Protein AF-K2CZ35-F1 (afdb_monomer_lite)

pLDDT: mean 93.59, std 4.69, range [77.12, 98.5]

Radius of gyration: 28.1 Å; chains: 1; bounding box: 74×36×74 Å

Structure (mmCIF, N/CA/C/O backbone):
data_AF-K2CZ35-F1
#
_entry.id   AF-K2CZ35-F1
#
loop_
_atom_site.group_PDB
_atom_site.id
_atom_site.type_symbol
_atom_site.label_atom_id
_atom_site.label_alt_id
_atom_site.label_comp_id
_atom_site.label_asym_id
_atom_site.label_entity_id
_atom_site.label_seq_id
_atom_site.pdbx_PDB_ins_code
_atom_site.Cartn_x
_atom_site.Cartn_y
_atom_site.Cartn_z
_atom_site.occupancy
_atom_site.B_iso_or_equiv
_atom_site.auth_seq_id
_atom_site.auth_comp_id
_atom_site.auth_asym_id
_atom_site.auth_atom_id
_atom_site.pdbx_PDB_model_num
ATOM 1 N N . MET A 1 1 ? -23.520 4.109 17.448 1.00 83.31 1 MET A N 1
ATOM 2 C CA . MET A 1 1 ? -23.542 3.377 16.165 1.00 83.31 1 MET A CA 1
ATOM 3 C C . MET A 1 1 ? -24.502 2.203 16.308 1.00 83.31 1 MET A C 1
ATOM 5 O O . MET A 1 1 ? -24.476 1.567 17.354 1.00 83.31 1 MET A O 1
ATOM 9 N N . ASP A 1 2 ? -25.359 1.949 15.319 1.00 91.81 2 ASP A N 1
ATOM 10 C CA . ASP A 1 2 ? -26.212 0.753 15.259 1.00 91.81 2 ASP A CA 1
ATOM 11 C C . ASP A 1 2 ? -25.531 -0.307 14.367 1.00 91.81 2 ASP A C 1
ATOM 13 O O . ASP A 1 2 ? -25.421 -0.086 13.158 1.00 91.81 2 ASP A O 1
ATOM 17 N N . PRO A 1 3 ? -25.048 -1.437 14.924 1.00 93.31 3 PRO A N 1
ATOM 18 C CA . PRO A 1 3 ? -24.342 -2.453 14.143 1.00 93.31 3 PRO A CA 1
ATOM 19 C C . PRO A 1 3 ? -25.181 -3.104 13.037 1.00 93.31 3 PRO A C 1
ATOM 21 O O . PRO A 1 3 ? -24.625 -3.497 12.012 1.00 93.31 3 PRO A O 1
ATOM 24 N N . LEU A 1 4 ? -26.503 -3.217 13.218 1.00 93.25 4 LEU A N 1
ATOM 25 C CA . LEU A 1 4 ? -27.379 -3.806 12.205 1.00 93.25 4 LEU A CA 1
ATOM 26 C C . LEU A 1 4 ? -27.535 -2.855 11.019 1.00 93.25 4 LEU A C 1
ATOM 28 O O . LEU A 1 4 ? -27.426 -3.289 9.875 1.00 93.25 4 LEU A O 1
ATOM 32 N N . ALA A 1 5 ? -27.723 -1.560 11.284 1.00 94.75 5 ALA A N 1
ATOM 33 C CA . ALA A 1 5 ? -27.783 -0.553 10.227 1.00 94.75 5 ALA A CA 1
ATOM 34 C C . ALA A 1 5 ? -26.480 -0.517 9.410 1.00 94.75 5 ALA A C 1
ATOM 36 O O . ALA A 1 5 ? -26.528 -0.503 8.182 1.00 94.75 5 ALA A O 1
ATOM 37 N N . VAL A 1 6 ? -25.320 -0.587 10.078 1.00 95.56 6 VAL A N 1
ATOM 38 C CA . VAL A 1 6 ? -24.014 -0.667 9.397 1.00 95.56 6 VAL A CA 1
ATOM 39 C C . VAL A 1 6 ? -23.908 -1.939 8.555 1.00 95.56 6 VAL A C 1
ATOM 41 O O . VAL A 1 6 ? -23.470 -1.870 7.410 1.00 95.56 6 VAL A O 1
ATOM 44 N N . HIS A 1 7 ? -24.331 -3.094 9.076 1.00 96.12 7 HIS A N 1
ATOM 45 C CA . HIS A 1 7 ? -24.322 -4.343 8.313 1.00 96.12 7 HIS A CA 1
ATOM 46 C C . HIS A 1 7 ? -25.152 -4.244 7.024 1.00 96.12 7 HIS A C 1
ATOM 48 O O . HIS A 1 7 ? -24.668 -4.624 5.958 1.00 96.12 7 HIS A O 1
ATOM 54 N N . LEU A 1 8 ? -26.367 -3.698 7.112 1.00 97.62 8 LEU A N 1
ATOM 55 C CA . LEU A 1 8 ? -27.255 -3.519 5.961 1.00 97.62 8 LEU A CA 1
ATOM 56 C C . LEU A 1 8 ? -26.672 -2.525 4.946 1.00 97.62 8 LEU A C 1
ATOM 58 O O . LEU A 1 8 ? -26.579 -2.852 3.765 1.00 97.62 8 LEU A O 1
ATOM 62 N N . ALA A 1 9 ? -26.173 -1.371 5.404 1.00 97.69 9 ALA A N 1
ATOM 63 C CA . ALA A 1 9 ? -25.523 -0.385 4.536 1.00 97.69 9 ALA A CA 1
ATOM 64 C C . ALA A 1 9 ? -24.305 -0.975 3.802 1.00 97.69 9 ALA A C 1
ATOM 66 O O . ALA A 1 9 ? -24.107 -0.734 2.612 1.00 97.69 9 ALA A O 1
ATOM 67 N N . MET A 1 10 ? -23.512 -1.810 4.482 1.00 97.81 10 MET A N 1
ATOM 68 C CA . MET A 1 10 ? -22.391 -2.520 3.862 1.00 97.81 10 MET A CA 1
ATOM 69 C C . MET A 1 10 ? -22.852 -3.539 2.812 1.00 97.81 10 MET A C 1
ATOM 71 O O . MET A 1 10 ? -22.207 -3.669 1.772 1.00 97.81 10 MET A O 1
ATOM 75 N N . GLN A 1 11 ? -23.961 -4.253 3.041 1.00 98.44 11 GLN A N 1
ATOM 76 C CA . GLN A 1 11 ? -24.531 -5.161 2.038 1.00 98.44 11 GLN A CA 1
ATOM 77 C C . GLN A 1 11 ? -25.006 -4.408 0.791 1.00 98.44 11 GLN A C 1
ATOM 79 O O . GLN A 1 11 ? -24.727 -4.845 -0.328 1.00 98.44 11 GLN A O 1
ATOM 84 N N . GLU A 1 12 ? -25.663 -3.262 0.968 1.00 98.12 12 GLU A N 1
ATOM 85 C CA . GLU A 1 12 ? -26.096 -2.400 -0.135 1.00 98.12 12 GLU A CA 1
ATOM 86 C C . GLU A 1 12 ? -24.905 -1.842 -0.923 1.00 98.12 12 GLU A C 1
ATOM 88 O O . GLU A 1 12 ? -24.884 -1.933 -2.153 1.00 98.12 12 GLU A O 1
ATOM 93 N N . ALA A 1 13 ? -23.874 -1.345 -0.230 1.00 98.25 13 ALA A N 1
ATOM 94 C CA . ALA A 1 13 ? -22.641 -0.866 -0.851 1.00 98.25 13 ALA A CA 1
ATOM 95 C C . ALA A 1 13 ? -21.944 -1.973 -1.661 1.00 98.25 13 ALA A C 1
ATOM 97 O O . ALA A 1 13 ? -21.522 -1.752 -2.798 1.00 98.25 13 ALA A O 1
ATOM 98 N N . LEU A 1 14 ? -21.873 -3.195 -1.120 1.00 98.25 14 LEU A N 1
ATOM 99 C CA . LEU A 1 14 ? -21.321 -4.350 -1.831 1.00 98.25 14 LEU A CA 1
ATOM 100 C C . LEU A 1 14 ? -22.144 -4.711 -3.069 1.00 98.25 14 LEU A C 1
ATOM 102 O O . LEU A 1 14 ? -21.565 -4.976 -4.124 1.00 98.25 14 LEU A O 1
ATOM 106 N N . ALA A 1 15 ? -23.474 -4.724 -2.961 1.00 98.38 15 ALA A N 1
ATOM 107 C CA . ALA A 1 15 ? -24.354 -4.990 -4.093 1.00 98.38 15 ALA A CA 1
ATOM 108 C C . ALA A 1 15 ? -24.198 -3.920 -5.187 1.00 98.38 15 ALA A C 1
ATOM 110 O O . ALA A 1 15 ? -24.116 -4.257 -6.367 1.00 98.38 15 ALA A O 1
ATOM 111 N N . HIS A 1 16 ? -24.087 -2.646 -4.799 1.00 98.19 16 HIS A N 1
ATOM 112 C CA . HIS A 1 16 ? -23.832 -1.526 -5.702 1.00 98.19 16 HIS A CA 1
ATOM 113 C C . HIS A 1 16 ? -22.516 -1.703 -6.476 1.00 98.19 16 HIS A C 1
ATOM 115 O O . HIS A 1 16 ? -22.523 -1.692 -7.710 1.00 98.19 16 HIS A O 1
ATOM 121 N N . MET A 1 17 ? -21.407 -1.937 -5.762 1.00 98.12 17 MET A N 1
ATOM 122 C CA . MET A 1 17 ? -20.085 -2.113 -6.372 1.00 98.12 17 MET A CA 1
ATOM 123 C C . MET A 1 17 ? -20.032 -3.354 -7.276 1.00 98.12 17 MET A C 1
ATOM 125 O O . MET A 1 17 ? -19.540 -3.280 -8.400 1.00 98.12 17 MET A O 1
ATOM 129 N N . ARG A 1 18 ? -20.596 -4.490 -6.835 1.00 98.00 18 ARG A N 1
ATOM 130 C CA . ARG A 1 18 ? -20.638 -5.736 -7.627 1.00 98.00 18 ARG A CA 1
ATOM 131 C C . ARG A 1 18 ? -21.517 -5.637 -8.870 1.00 98.00 18 ARG A C 1
ATOM 133 O O . ARG A 1 18 ? -21.254 -6.332 -9.843 1.00 98.00 18 ARG A O 1
ATOM 140 N N . ALA A 1 19 ? -22.528 -4.771 -8.855 1.00 98.25 19 ALA A N 1
ATOM 141 C CA . ALA A 1 19 ? -23.345 -4.470 -10.027 1.00 98.25 19 ALA A CA 1
ATOM 142 C C . ALA A 1 19 ? -22.646 -3.527 -11.029 1.00 98.25 19 ALA A C 1
ATOM 144 O O . ALA A 1 19 ? -23.276 -3.105 -11.996 1.00 98.25 19 ALA A O 1
ATOM 145 N N . GLY A 1 20 ? -21.378 -3.161 -10.797 1.00 97.75 20 GLY A N 1
ATOM 146 C CA . GLY A 1 20 ? -20.609 -2.292 -11.688 1.00 97.75 20 GLY A CA 1
ATOM 147 C C . GLY A 1 20 ? -21.037 -0.824 -11.645 1.00 97.75 20 GLY A C 1
ATOM 148 O O . GLY A 1 20 ? -20.712 -0.072 -12.557 1.00 97.75 20 GLY A O 1
ATOM 149 N N . LYS A 1 21 ? -21.762 -0.397 -10.601 1.00 97.94 21 LYS A N 1
ATOM 150 C CA . LYS A 1 21 ? -22.272 0.981 -10.480 1.00 97.94 21 LYS A CA 1
ATOM 151 C C . LYS A 1 21 ? -21.227 1.990 -9.982 1.00 97.94 21 LYS A C 1
ATOM 153 O O . LYS A 1 21 ? -21.541 3.167 -9.849 1.00 97.94 21 LYS A O 1
ATOM 158 N N . GLY A 1 22 ? -19.991 1.540 -9.767 1.00 97.50 22 GLY A N 1
ATOM 159 C CA . GLY A 1 22 ? -18.885 2.357 -9.277 1.00 97.50 22 GLY A CA 1
ATOM 160 C C . GLY A 1 22 ? -18.629 2.187 -7.775 1.00 97.50 22 GLY A C 1
ATOM 161 O O . GLY A 1 22 ? -19.196 1.287 -7.149 1.00 97.50 22 GLY A O 1
ATOM 162 N N . PRO A 1 23 ? -17.719 2.996 -7.205 1.00 97.31 23 PRO A N 1
ATOM 163 C CA . PRO A 1 23 ? -17.374 2.944 -5.788 1.00 97.31 23 PRO A CA 1
ATOM 164 C C . PRO A 1 23 ? -18.511 3.477 -4.903 1.00 97.31 23 PRO A C 1
ATOM 166 O O . PRO A 1 23 ? -19.279 4.343 -5.314 1.00 97.31 23 PRO A O 1
ATOM 169 N N . ALA A 1 24 ? -18.573 2.999 -3.660 1.00 97.19 24 ALA A N 1
ATOM 170 C CA . ALA A 1 24 ? -19.509 3.472 -2.642 1.00 97.19 24 ALA A CA 1
ATOM 171 C C . ALA A 1 24 ? -18.753 4.008 -1.417 1.00 97.19 24 ALA A C 1
ATOM 173 O O . ALA A 1 24 ? -17.721 3.459 -1.031 1.00 97.19 24 ALA A O 1
ATOM 174 N N . ILE A 1 25 ? -19.289 5.058 -0.792 1.00 97.06 25 ILE A N 1
ATOM 175 C CA . ILE A 1 25 ? -18.780 5.620 0.466 1.00 97.06 25 ILE A CA 1
ATOM 176 C C . ILE A 1 25 ? -19.813 5.335 1.557 1.00 97.06 25 ILE A C 1
ATOM 178 O O . ILE A 1 25 ? -20.988 5.654 1.391 1.00 97.06 25 ILE A O 1
ATOM 182 N N . VAL A 1 26 ? -19.370 4.743 2.668 1.00 95.50 26 VAL A N 1
ATOM 183 C CA . VAL A 1 26 ? -20.188 4.544 3.872 1.00 95.50 26 VAL A CA 1
ATOM 184 C C . VAL A 1 26 ? -19.647 5.449 4.968 1.00 95.50 26 VAL A C 1
ATOM 186 O O . VAL A 1 26 ? -18.535 5.246 5.455 1.00 95.50 26 VAL A O 1
ATOM 189 N N . GLU A 1 27 ? -20.437 6.440 5.362 1.00 95.94 27 GLU A N 1
ATOM 190 C CA . GLU A 1 27 ? -20.134 7.288 6.511 1.00 95.94 27 GLU A CA 1
ATOM 191 C C . GLU A 1 27 ? -20.690 6.640 7.784 1.00 95.94 27 GLU A C 1
ATOM 193 O O . GLU A 1 27 ? -21.891 6.396 7.907 1.00 95.94 27 GLU A O 1
ATOM 198 N N . ALA A 1 28 ? -19.801 6.315 8.724 1.00 92.88 28 ALA A N 1
ATOM 199 C CA . ALA A 1 28 ? -20.162 5.685 9.987 1.00 92.88 28 ALA A CA 1
ATOM 200 C C . ALA A 1 28 ? -19.877 6.624 11.162 1.00 92.88 28 ALA A C 1
ATOM 202 O O . ALA A 1 28 ? -18.726 6.833 11.549 1.00 92.88 28 ALA A O 1
ATOM 203 N N . ASP A 1 29 ? -20.945 7.112 11.788 1.00 91.88 29 ASP A N 1
ATOM 204 C CA . ASP A 1 29 ? -20.860 7.948 12.981 1.00 91.88 29 ASP A CA 1
ATOM 205 C C . ASP A 1 29 ? -20.401 7.142 14.204 1.00 91.88 29 ASP A C 1
ATOM 207 O O . ASP A 1 29 ? -21.160 6.384 14.834 1.00 91.88 29 ASP A O 1
ATOM 211 N N . VAL A 1 30 ? -19.129 7.329 14.555 1.00 92.25 30 VAL A N 1
ATOM 212 C CA . VAL A 1 30 ? -18.453 6.640 15.657 1.00 92.25 30 VAL A CA 1
ATOM 213 C C . VAL A 1 30 ? -17.836 7.609 16.655 1.00 92.25 30 VAL A C 1
ATOM 215 O O . VAL A 1 30 ? -17.640 8.793 16.391 1.00 92.25 30 VAL A O 1
ATOM 218 N N . TYR A 1 31 ? -17.497 7.078 17.830 1.00 92.44 31 TYR A N 1
ATOM 219 C CA . TYR A 1 31 ? -16.902 7.858 18.901 1.00 92.44 31 TYR A CA 1
ATO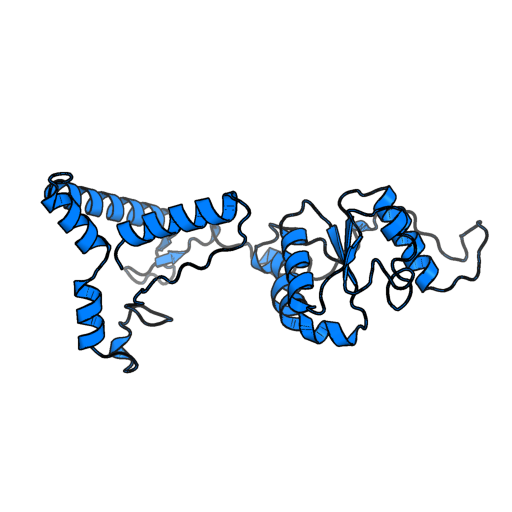M 220 C C . TYR A 1 31 ? -15.579 7.271 19.375 1.00 92.44 31 TYR A C 1
ATOM 222 O O . TYR A 1 31 ? -15.513 6.130 19.829 1.00 92.44 31 TYR A O 1
ATOM 230 N N . ARG A 1 32 ? -14.522 8.085 19.338 1.00 92.00 32 ARG A N 1
ATOM 231 C CA . ARG A 1 32 ? -13.241 7.762 19.970 1.00 92.00 32 ARG A CA 1
ATOM 232 C C . ARG A 1 32 ? -13.292 8.140 21.454 1.00 92.00 32 ARG A C 1
ATOM 234 O O . ARG A 1 32 ? -13.119 9.304 21.802 1.00 92.00 32 ARG A O 1
ATOM 241 N N . TYR A 1 33 ? -13.553 7.163 22.324 1.00 90.69 33 TYR A N 1
ATOM 242 C CA . TYR A 1 33 ? -13.680 7.404 23.771 1.00 90.69 33 TYR A CA 1
ATOM 243 C C . TYR A 1 33 ? -12.377 7.880 24.421 1.00 90.69 33 TYR A C 1
ATOM 245 O O . TYR A 1 33 ? -12.406 8.686 25.349 1.00 90.69 33 TYR A O 1
ATOM 253 N N . PHE A 1 34 ? -11.239 7.404 23.924 1.00 92.38 34 PHE A N 1
ATOM 254 C CA . PHE A 1 34 ? -9.924 7.725 24.462 1.00 92.38 34 PHE A CA 1
ATOM 255 C C . PHE A 1 34 ? -9.187 8.755 23.604 1.00 92.38 34 PHE A C 1
ATOM 257 O O . PHE A 1 34 ? -9.549 9.044 22.458 1.00 92.38 34 PHE A O 1
ATOM 264 N N . HIS A 1 35 ? -8.151 9.344 24.188 1.00 92.69 35 HIS A N 1
ATOM 265 C CA . HIS A 1 35 ? -7.222 10.211 23.484 1.00 92.69 35 HIS A CA 1
ATOM 266 C C . HIS A 1 35 ? -6.594 9.499 22.280 1.00 92.69 35 HIS A C 1
ATOM 268 O O . HIS A 1 35 ? -6.536 8.273 22.239 1.00 92.69 35 HIS A O 1
ATOM 274 N N . GLN A 1 36 ? -6.107 10.271 21.300 1.00 90.56 36 GLN A N 1
ATOM 275 C CA . GLN A 1 36 ? -5.451 9.703 20.115 1.00 90.56 36 GLN A CA 1
ATOM 276 C C . GLN A 1 36 ? -4.300 8.767 20.494 1.00 90.56 36 GLN A C 1
ATOM 278 O O . GLN A 1 36 ? -4.143 7.717 19.887 1.00 90.56 36 GLN A O 1
ATOM 283 N N . ASN A 1 37 ? -3.575 9.129 21.555 1.00 88.88 37 ASN A N 1
ATOM 284 C CA . ASN A 1 37 ? -2.474 8.360 22.108 1.00 88.88 37 ASN A CA 1
ATOM 285 C C . ASN A 1 37 ? -2.702 8.204 23.613 1.00 88.88 37 ASN A C 1
ATOM 287 O O . ASN A 1 37 ? -2.535 9.169 24.364 1.00 88.88 37 ASN A O 1
ATOM 291 N N . GLY A 1 38 ? -3.091 7.009 24.047 1.00 89.00 38 GLY A N 1
ATOM 292 C CA . GLY A 1 38 ? -3.122 6.638 25.460 1.00 89.00 38 GLY A CA 1
ATOM 293 C C . GLY A 1 38 ? -4.506 6.301 26.025 1.00 89.00 38 GLY A C 1
ATOM 294 O O . GLY A 1 38 ? -5.518 6.392 25.335 1.00 89.00 38 GLY A O 1
ATOM 295 N N . PRO A 1 39 ? -4.548 5.888 27.303 1.00 92.31 39 PRO A N 1
ATOM 296 C CA . PRO A 1 39 ? -5.730 5.287 27.924 1.00 92.31 39 PRO A CA 1
ATOM 297 C C . PRO A 1 39 ? -6.691 6.309 28.544 1.00 92.31 39 PRO A C 1
ATOM 299 O O . PRO A 1 39 ? -7.723 5.934 29.096 1.00 92.31 39 PRO A O 1
ATOM 302 N N . PHE A 1 40 ? -6.346 7.595 28.521 1.00 93.31 40 PHE A N 1
ATOM 303 C CA . PHE A 1 40 ? -7.162 8.635 29.133 1.00 93.31 40 PHE A CA 1
ATOM 304 C C . PHE A 1 40 ? -8.331 9.017 28.221 1.00 93.31 40 PHE A C 1
ATOM 306 O O . PHE A 1 40 ? -8.155 9.076 27.000 1.00 93.31 40 PHE A O 1
ATOM 313 N N . PRO A 1 41 ? -9.525 9.281 28.780 1.00 92.31 41 PRO A N 1
ATOM 314 C CA . PRO A 1 41 ? -10.668 9.699 27.984 1.00 92.31 41 PRO A CA 1
ATOM 315 C C . PRO A 1 41 ? -10.392 11.039 27.298 1.00 92.31 41 PRO A C 1
ATOM 317 O O . PRO A 1 41 ? -9.675 11.884 27.837 1.00 92.31 41 PRO A O 1
ATOM 320 N N . GLY A 1 42 ? -10.989 11.263 26.124 1.00 88.44 42 GLY A N 1
ATOM 321 C CA . GLY A 1 42 ? -10.828 12.527 25.392 1.00 88.44 42 GLY A CA 1
ATOM 322 C C . GLY A 1 42 ? -11.247 13.750 26.216 1.00 88.44 42 GLY A C 1
ATOM 323 O O . GLY A 1 42 ? -10.606 14.797 26.140 1.00 88.44 42 GLY A O 1
ATOM 324 N N . SER A 1 43 ? -12.251 13.585 27.081 1.00 91.00 43 SER A N 1
ATOM 325 C CA . SER A 1 43 ? -12.736 14.625 27.992 1.00 91.00 43 SER A CA 1
ATOM 326 C C . SER A 1 43 ? -11.701 15.099 29.019 1.00 91.00 43 SER A C 1
ATOM 328 O O . SER A 1 43 ? -11.777 16.238 29.476 1.00 91.00 43 SER A O 1
ATOM 330 N N . ALA A 1 44 ? -10.686 14.287 29.340 1.00 92.50 44 ALA A N 1
ATOM 331 C CA . ALA A 1 44 ? -9.584 14.698 30.214 1.00 92.50 44 ALA A CA 1
ATOM 332 C C . ALA A 1 44 ? -8.673 15.768 29.580 1.00 92.50 44 ALA A C 1
ATOM 334 O O . ALA A 1 44 ? -7.951 16.455 30.296 1.00 92.50 44 ALA A O 1
ATOM 335 N N . PHE A 1 45 ? -8.721 15.926 28.254 1.00 90.56 45 PHE A N 1
ATOM 336 C CA . PHE A 1 45 ? -7.900 16.874 27.491 1.00 90.56 45 PHE A CA 1
ATOM 337 C C . PHE A 1 45 ? -8.689 18.108 27.024 1.00 90.56 45 PHE A C 1
ATOM 339 O O . PHE A 1 45 ? -8.158 18.932 26.287 1.00 90.56 45 PHE A O 1
ATOM 346 N N . GLY A 1 46 ? -9.964 18.231 27.405 1.00 88.81 46 GLY A N 1
ATOM 347 C CA . GLY A 1 46 ? -10.769 19.439 27.195 1.00 88.81 46 GLY A CA 1
ATOM 348 C C . GLY A 1 46 ? -11.351 19.654 25.792 1.00 88.81 46 GLY A C 1
ATOM 349 O O . GLY A 1 46 ? -12.249 20.475 25.653 1.00 88.81 46 GLY A O 1
ATOM 350 N N . TYR A 1 47 ? -10.932 18.908 24.762 1.00 89.50 47 TYR A N 1
ATOM 351 C CA . TYR A 1 47 ? -11.506 19.036 23.407 1.00 89.50 47 TYR A CA 1
ATOM 352 C C . TYR A 1 47 ? -12.839 18.288 23.217 1.00 89.50 47 TYR A C 1
ATOM 354 O O . TYR A 1 47 ? -13.412 18.314 22.131 1.00 89.50 47 TYR A O 1
ATOM 362 N N . ARG A 1 48 ? -13.326 17.599 24.258 1.00 91.44 48 ARG A N 1
ATOM 363 C CA . ARG A 1 48 ? -14.649 16.957 24.324 1.00 91.44 48 ARG A CA 1
ATOM 364 C C . ARG A 1 48 ? -15.238 17.164 25.707 1.00 91.44 48 ARG A C 1
ATOM 366 O O . ARG A 1 48 ? -14.499 17.150 26.693 1.00 91.44 48 ARG A O 1
ATOM 373 N N . SER A 1 49 ? -16.556 17.313 25.800 1.00 94.38 49 SER A N 1
ATOM 374 C CA . SER A 1 49 ? -17.204 17.429 27.107 1.00 94.38 49 SER A CA 1
ATOM 375 C C . SER A 1 49 ? -17.497 16.057 27.723 1.00 94.38 49 SER A C 1
ATOM 377 O O . SER A 1 49 ? -17.612 15.039 27.033 1.00 94.38 49 SER A O 1
ATOM 379 N N . LYS A 1 50 ? -17.639 16.020 29.052 1.00 94.50 50 LYS A N 1
ATOM 380 C CA . LYS A 1 50 ? -18.078 14.808 29.757 1.00 94.50 50 LYS A CA 1
ATOM 381 C C . LYS A 1 50 ? -19.518 14.443 29.396 1.00 94.50 50 LYS A C 1
ATOM 383 O O . LYS A 1 50 ? -19.823 13.255 29.311 1.00 94.50 50 LYS A O 1
ATOM 388 N N . GLU A 1 51 ? -20.391 15.428 29.160 1.00 95.56 51 GLU A N 1
ATOM 389 C CA . GLU A 1 51 ? -21.773 15.151 28.746 1.00 95.56 51 GLU A CA 1
ATOM 390 C C . GLU A 1 51 ? -21.820 14.501 27.361 1.00 95.56 51 GLU A C 1
ATOM 392 O O . GLU A 1 51 ? -22.575 13.554 27.148 1.00 95.56 51 GLU A O 1
ATOM 397 N N . GLU A 1 52 ? -21.011 14.992 26.420 1.00 94.38 52 GLU A N 1
ATOM 398 C CA . GLU A 1 52 ? -20.875 14.403 25.089 1.00 94.38 52 GLU A CA 1
ATOM 399 C C . GLU A 1 52 ? -20.432 12.939 25.190 1.00 94.38 52 GLU A C 1
ATOM 401 O O . GLU A 1 52 ? -21.100 12.055 24.652 1.00 94.38 52 GLU A O 1
ATOM 406 N N . GLU A 1 53 ? -19.365 12.661 25.944 1.00 93.12 53 GLU A N 1
ATOM 407 C CA . GLU A 1 53 ? -18.866 11.298 26.141 1.00 93.12 53 GLU A CA 1
ATOM 408 C C . GLU A 1 53 ? -19.949 10.371 26.717 1.00 93.12 53 GLU A C 1
ATOM 410 O O . GLU A 1 53 ? -20.153 9.261 26.220 1.00 93.12 53 GLU A O 1
ATOM 415 N N . GLN A 1 54 ? -20.683 10.829 27.735 1.00 93.25 54 GLN A N 1
ATOM 416 C CA . GLN A 1 54 ? -21.763 10.055 28.352 1.00 93.25 54 GLN A CA 1
ATOM 417 C C . GLN A 1 54 ? -22.903 9.763 27.369 1.00 93.25 54 GLN A C 1
ATOM 419 O O . GLN A 1 54 ? -23.363 8.621 27.303 1.00 93.25 54 GLN A O 1
ATOM 424 N N . LYS A 1 55 ? -23.315 10.747 26.554 1.00 94.00 55 LYS A N 1
ATOM 425 C CA . LYS A 1 55 ? -24.321 10.546 25.494 1.00 94.00 55 LYS A CA 1
ATOM 426 C C . LYS A 1 55 ? -23.889 9.457 24.510 1.00 94.00 55 LYS A C 1
ATOM 428 O O . LYS A 1 55 ? -24.710 8.633 24.107 1.00 94.00 55 LYS A O 1
ATOM 433 N N . TRP A 1 56 ? -22.606 9.412 24.153 1.00 94.06 56 TRP A N 1
ATOM 434 C CA . TRP A 1 56 ? -22.069 8.368 23.279 1.00 94.06 56 TRP A CA 1
ATOM 435 C C . TRP A 1 56 ? -21.927 7.012 23.968 1.00 94.06 56 TRP A C 1
ATOM 437 O O . TRP A 1 56 ? -22.169 5.990 23.330 1.00 94.06 56 TRP A O 1
ATOM 447 N N . ARG A 1 57 ? -21.578 6.962 25.258 1.00 92.25 57 ARG A N 1
ATOM 448 C CA . ARG A 1 57 ? -21.538 5.705 26.032 1.00 92.25 57 ARG A CA 1
ATOM 449 C C . ARG A 1 57 ? -22.921 5.085 26.211 1.00 92.25 57 ARG A C 1
ATOM 451 O O . ARG A 1 57 ? -23.048 3.867 26.145 1.00 92.25 57 ARG A O 1
ATOM 458 N N . ALA A 1 58 ? -23.960 5.904 26.367 1.00 91.69 58 ALA A N 1
ATOM 459 C CA . ALA A 1 58 ? -25.343 5.426 26.405 1.00 91.69 58 ALA A CA 1
ATOM 460 C C . ALA A 1 58 ? -25.774 4.745 25.088 1.00 91.69 58 ALA A C 1
ATOM 462 O O . ALA A 1 58 ? -26.708 3.950 25.076 1.00 91.69 58 ALA A O 1
ATOM 463 N N . ARG A 1 59 ? -25.072 5.033 23.984 1.00 90.56 59 ARG A N 1
ATOM 464 C CA . ARG A 1 59 ? -25.276 4.443 22.652 1.00 90.56 59 ARG A CA 1
ATOM 465 C C . ARG A 1 59 ? -24.178 3.436 22.286 1.00 90.56 59 ARG A C 1
ATOM 467 O O . ARG A 1 59 ? -23.904 3.249 21.096 1.00 90.56 59 ARG A O 1
ATOM 474 N N . ASP A 1 60 ? -23.534 2.832 23.287 1.00 93.25 60 ASP A N 1
ATOM 475 C CA . ASP A 1 60 ? -22.495 1.823 23.082 1.00 93.25 60 ASP A CA 1
ATOM 476 C C . ASP A 1 60 ? -23.034 0.667 22.213 1.00 93.25 60 ASP A C 1
ATOM 478 O O . ASP A 1 60 ? -24.056 0.065 22.562 1.00 93.25 60 ASP A O 1
ATOM 482 N N . PRO A 1 61 ? -22.384 0.352 21.077 1.00 94.06 61 PRO A N 1
ATOM 483 C CA . PRO A 1 61 ? -22.914 -0.605 20.108 1.00 94.06 61 PRO A CA 1
ATOM 484 C C . PRO A 1 61 ? -22.985 -2.037 20.652 1.00 94.06 61 PRO A C 1
ATOM 486 O O . PRO A 1 61 ? -23.875 -2.787 20.254 1.00 94.06 61 PRO A O 1
ATOM 489 N N . ILE A 1 62 ? -22.087 -2.421 21.566 1.00 93.50 62 ILE A N 1
ATOM 490 C CA . ILE A 1 62 ? -22.054 -3.774 22.138 1.00 93.50 62 ILE A CA 1
ATOM 491 C C . ILE A 1 62 ? -23.232 -3.947 23.099 1.00 93.50 62 ILE A C 1
ATOM 493 O O . ILE A 1 62 ? -23.953 -4.945 23.034 1.00 93.50 62 ILE A O 1
ATOM 497 N N . ASN A 1 63 ? -23.451 -2.962 23.972 1.00 93.81 63 ASN A N 1
ATOM 498 C CA . ASN A 1 63 ? -24.573 -2.970 24.908 1.00 93.81 63 ASN A CA 1
ATOM 499 C C . ASN A 1 63 ? -25.916 -2.861 24.177 1.00 93.81 63 ASN A C 1
ATOM 501 O O . ASN A 1 63 ? -26.846 -3.600 24.500 1.00 93.81 63 ASN A O 1
ATOM 505 N N . LEU A 1 64 ? -26.004 -1.989 23.166 1.00 93.19 64 LEU A N 1
ATOM 506 C CA . LEU A 1 64 ? -27.203 -1.831 22.346 1.00 93.19 64 LEU A CA 1
ATOM 507 C C . LEU A 1 64 ? -27.571 -3.142 21.644 1.00 93.19 64 LEU A C 1
ATOM 509 O O . LEU A 1 64 ? -28.720 -3.571 21.727 1.00 93.19 64 LEU A O 1
ATOM 513 N N . LEU A 1 65 ? -26.609 -3.796 20.984 1.00 94.88 65 LEU A N 1
ATOM 514 C CA . LEU A 1 65 ? -26.858 -5.056 20.285 1.00 94.88 65 LEU A CA 1
ATOM 515 C C . LEU A 1 65 ? -27.331 -6.151 21.249 1.00 94.88 65 LEU A C 1
ATOM 517 O O . LEU A 1 65 ? -28.331 -6.813 20.970 1.00 94.88 65 LEU A O 1
ATOM 521 N N . ALA A 1 66 ? -26.667 -6.299 22.400 1.00 95.62 66 ALA A N 1
ATOM 522 C CA . ALA A 1 66 ? -27.067 -7.262 23.423 1.00 95.62 66 ALA A CA 1
ATOM 523 C C . ALA A 1 66 ? -28.513 -7.022 23.889 1.00 95.62 66 ALA A C 1
ATOM 525 O O . ALA A 1 66 ? -29.325 -7.946 23.842 1.00 95.62 66 ALA A O 1
ATOM 526 N N . ALA A 1 67 ? -28.861 -5.776 24.232 1.00 94.75 67 ALA A N 1
ATOM 527 C CA . ALA A 1 67 ? -30.213 -5.414 24.652 1.00 94.75 67 ALA A CA 1
ATOM 528 C C . ALA A 1 67 ? -31.259 -5.732 23.567 1.00 94.75 67 ALA A C 1
ATOM 530 O O . ALA A 1 67 ? -32.275 -6.368 23.845 1.00 94.75 67 ALA A O 1
ATOM 531 N N . ARG A 1 68 ? -30.988 -5.381 22.301 1.00 95.19 68 ARG A N 1
ATOM 532 C CA . ARG A 1 68 ? -31.904 -5.655 21.178 1.00 95.19 68 ARG A CA 1
ATOM 533 C C . ARG A 1 68 ? -32.101 -7.144 20.897 1.00 95.19 68 ARG A C 1
ATOM 535 O O . ARG A 1 68 ? -33.195 -7.538 20.481 1.00 95.19 68 ARG A O 1
ATOM 542 N N . MET A 1 69 ? -31.067 -7.961 21.090 1.00 96.38 69 MET A N 1
ATOM 543 C CA . MET A 1 69 ? -31.158 -9.416 20.946 1.00 96.38 69 MET A CA 1
ATOM 544 C C . MET A 1 69 ? -31.928 -10.053 22.108 1.00 96.38 69 MET A C 1
ATOM 546 O O . MET A 1 69 ? -32.733 -10.955 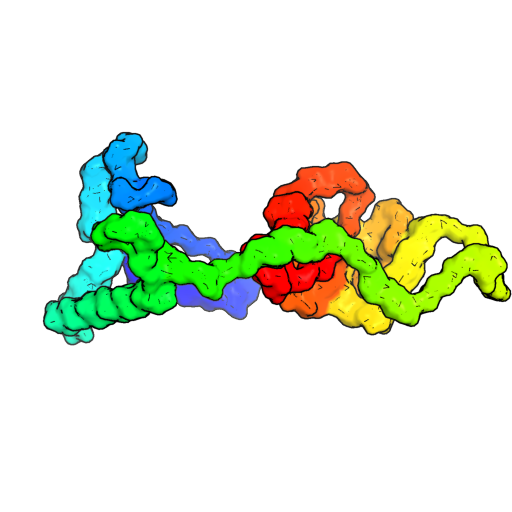21.875 1.00 96.38 69 MET A O 1
ATOM 550 N N . GLN A 1 70 ? -31.738 -9.555 23.334 1.00 97.06 70 GLN A N 1
ATOM 551 C CA . GLN A 1 70 ? -32.490 -9.990 24.515 1.00 97.06 70 GLN A CA 1
ATOM 552 C C . GLN A 1 70 ? -33.982 -9.658 24.391 1.00 97.06 70 GLN A C 1
ATOM 554 O O . GLN A 1 70 ? -34.818 -10.532 24.609 1.00 97.06 70 GLN A O 1
ATOM 559 N N . GLU A 1 71 ? -34.327 -8.442 23.948 1.00 97.19 71 GLU A N 1
ATOM 560 C CA . GLU A 1 71 ? -35.713 -8.037 23.641 1.00 97.19 71 GLU A CA 1
ATOM 561 C C . GLU A 1 71 ? -36.396 -9.008 22.660 1.00 97.19 71 GLU A C 1
ATOM 563 O O . GLU A 1 71 ? -37.588 -9.289 22.774 1.00 97.19 71 GLU A O 1
ATOM 568 N N . ARG A 1 72 ? -35.629 -9.554 21.708 1.00 97.31 72 ARG A N 1
ATOM 569 C CA . ARG A 1 72 ? -36.092 -10.522 20.698 1.00 97.31 72 ARG A CA 1
ATOM 570 C C . ARG A 1 72 ? -35.994 -11.978 21.148 1.00 97.31 72 ARG A C 1
ATOM 572 O O . ARG A 1 72 ? -36.312 -12.863 20.360 1.00 97.31 72 ARG A O 1
ATOM 579 N N . LYS A 1 73 ? -35.566 -12.235 22.388 1.00 97.69 73 LYS A N 1
ATOM 580 C CA . LYS A 1 73 ? -35.364 -13.581 22.952 1.00 97.69 73 LYS A CA 1
ATOM 581 C C . LYS A 1 73 ? -34.378 -14.440 22.145 1.00 97.69 73 LYS A C 1
ATOM 583 O O . LYS A 1 73 ? -34.512 -15.657 22.099 1.00 97.69 73 LYS A O 1
ATOM 588 N N . LEU A 1 74 ? -33.393 -13.803 21.507 1.00 97.75 74 LEU A N 1
ATOM 589 C CA . LEU A 1 74 ? -32.346 -14.479 20.727 1.00 97.75 74 LEU A CA 1
ATOM 590 C C . LEU A 1 74 ? -31.121 -14.850 21.574 1.00 97.75 74 LEU A C 1
ATOM 592 O O . LEU A 1 74 ? -30.307 -15.663 21.150 1.00 97.75 74 LEU A O 1
ATOM 596 N N . ILE A 1 75 ? -30.963 -14.219 22.739 1.00 97.69 75 ILE A N 1
ATOM 597 C CA . ILE A 1 75 ? -29.855 -14.441 23.670 1.00 97.69 75 ILE A CA 1
ATOM 598 C C . ILE A 1 75 ? -30.317 -14.113 25.095 1.00 97.69 75 ILE A C 1
ATOM 600 O O . ILE A 1 75 ? -31.118 -13.191 25.282 1.00 97.69 75 ILE A O 1
ATOM 604 N N . SER A 1 76 ? -29.831 -14.844 26.099 1.00 98.12 76 SER A N 1
ATOM 605 C CA . SER A 1 76 ? -30.080 -14.522 27.511 1.00 98.12 76 SER A CA 1
ATOM 606 C C . SER A 1 76 ? -29.012 -13.579 28.089 1.00 98.12 76 SER A C 1
ATOM 608 O O . SER A 1 76 ? -27.977 -13.319 27.475 1.00 98.12 76 SER A O 1
ATOM 610 N N . ALA A 1 77 ? -29.250 -13.032 29.285 1.00 97.25 77 ALA A N 1
ATOM 611 C CA . ALA A 1 77 ? -28.227 -12.269 30.010 1.00 97.25 77 ALA A CA 1
ATOM 612 C C . ALA A 1 77 ? -27.011 -13.132 30.383 1.00 97.25 77 ALA A C 1
ATOM 614 O O . ALA A 1 77 ? -25.875 -12.665 30.268 1.00 97.25 77 ALA A O 1
ATOM 615 N N . ASP A 1 78 ? -27.248 -14.393 30.742 1.00 98.31 78 ASP A N 1
ATOM 616 C CA . ASP A 1 78 ? -26.194 -15.346 31.088 1.00 98.31 78 ASP A CA 1
ATOM 617 C C . ASP A 1 78 ? -25.334 -15.685 29.869 1.00 98.31 78 ASP A C 1
ATOM 619 O O . ASP A 1 78 ? -24.107 -15.690 29.965 1.00 98.31 78 ASP A O 1
ATOM 623 N N . ASP A 1 79 ? -25.946 -15.849 28.692 1.00 98.06 79 ASP A N 1
ATOM 624 C CA . ASP A 1 79 ? -25.217 -16.060 27.436 1.00 98.06 79 ASP A CA 1
ATOM 625 C C . ASP A 1 79 ? -24.324 -14.860 27.084 1.00 98.06 79 ASP A C 1
ATOM 627 O O . ASP A 1 79 ? -23.176 -15.033 26.664 1.00 98.06 79 ASP A O 1
ATOM 631 N N . VAL A 1 80 ? -24.822 -13.629 27.277 1.00 97.81 80 VAL A N 1
ATOM 632 C CA . VAL A 1 80 ? -24.036 -12.401 27.061 1.00 97.81 80 VAL A CA 1
ATOM 633 C C . VAL A 1 80 ? -22.849 -12.347 28.025 1.00 97.81 80 VAL A C 1
ATOM 635 O O . VAL A 1 80 ? -21.726 -12.051 27.602 1.00 97.81 80 VAL A O 1
ATOM 638 N N . ALA A 1 81 ? -23.068 -12.642 29.309 1.00 97.38 81 ALA A N 1
ATOM 639 C CA . ALA A 1 81 ? -22.009 -12.670 30.315 1.00 97.38 81 ALA A CA 1
ATOM 640 C C . ALA A 1 81 ? -20.964 -13.753 30.001 1.00 97.38 81 ALA A C 1
ATOM 642 O O . ALA A 1 81 ? -19.761 -13.472 29.999 1.00 97.38 81 ALA A O 1
ATOM 643 N N . ALA A 1 82 ? -21.413 -14.958 29.642 1.00 98.19 82 ALA A N 1
ATOM 644 C CA . ALA A 1 82 ? -20.554 -16.064 29.242 1.00 98.19 82 ALA A CA 1
ATOM 645 C C . ALA A 1 82 ? -19.732 -15.725 27.989 1.00 98.19 82 ALA A C 1
ATOM 647 O O . ALA A 1 82 ? -18.532 -16.006 27.937 1.00 98.19 82 ALA A O 1
ATOM 648 N N . LEU A 1 83 ? -20.335 -15.077 26.984 1.00 97.44 83 LEU A N 1
ATOM 649 C CA . LEU A 1 83 ? -19.625 -14.625 25.787 1.00 97.44 83 LEU A CA 1
ATOM 650 C C . LEU A 1 83 ? -18.551 -13.583 26.122 1.00 97.44 83 LEU A C 1
ATOM 652 O O . LEU A 1 83 ? -17.416 -13.725 25.668 1.00 97.44 83 LEU A O 1
ATOM 656 N N . ARG A 1 84 ? -18.862 -12.584 26.958 1.00 96.81 84 ARG A N 1
ATOM 657 C CA . ARG A 1 84 ? -17.864 -11.604 27.423 1.00 96.81 84 ARG A CA 1
ATOM 658 C C . ARG A 1 84 ? -16.713 -12.275 28.170 1.00 96.81 84 ARG A C 1
ATOM 660 O O . ARG A 1 84 ? -15.557 -11.938 27.920 1.00 96.81 84 ARG A O 1
ATOM 667 N N . GLY A 1 85 ? -17.016 -13.249 29.029 1.00 98.06 85 GLY A N 1
ATOM 668 C CA . GLY A 1 85 ? -16.012 -14.051 29.727 1.00 98.06 85 GLY A CA 1
ATOM 669 C C . GLY A 1 85 ? -15.087 -14.792 28.760 1.00 98.06 85 GLY A C 1
ATOM 670 O O . GLY A 1 85 ? -13.867 -14.681 28.867 1.00 98.06 85 GLY A O 1
ATOM 671 N N . ARG A 1 86 ? -15.652 -15.474 27.753 1.00 98.12 86 ARG A N 1
ATOM 672 C CA . ARG A 1 86 ? -14.868 -16.162 26.713 1.00 98.12 86 ARG A CA 1
ATOM 673 C C . ARG A 1 86 ? -13.972 -15.208 25.923 1.00 98.12 86 ARG A C 1
ATOM 675 O O . ARG A 1 86 ? -12.813 -15.535 25.693 1.00 98.12 86 ARG A O 1
ATOM 682 N N . VAL A 1 87 ? -14.474 -14.028 25.550 1.00 97.81 87 VAL A N 1
ATOM 683 C CA . VAL A 1 87 ? -13.682 -12.999 24.849 1.00 97.81 87 VAL A CA 1
ATOM 684 C C . VAL A 1 87 ? -12.527 -12.506 25.724 1.00 97.81 87 VAL A C 1
ATOM 686 O O . VAL A 1 87 ? -11.400 -12.405 25.246 1.00 97.81 87 VAL A O 1
ATOM 689 N N . ALA A 1 88 ? -12.772 -12.251 27.012 1.00 97.75 88 ALA A N 1
ATOM 690 C CA . ALA A 1 88 ? -11.727 -11.831 27.943 1.00 97.75 88 ALA A CA 1
ATOM 691 C C . ALA A 1 88 ? -10.633 -12.901 28.108 1.00 97.75 88 ALA A C 1
ATOM 693 O O . ALA A 1 88 ? -9.446 -12.574 28.088 1.00 97.75 88 ALA A O 1
ATOM 694 N N . VAL A 1 89 ? -11.021 -14.178 28.213 1.00 98.31 89 VAL A N 1
ATOM 695 C CA . VAL A 1 89 ? -10.076 -15.306 28.256 1.00 98.31 89 VAL A CA 1
ATOM 696 C C . VAL A 1 89 ? -9.277 -15.403 26.956 1.00 98.31 89 VAL A C 1
ATOM 698 O O . VAL A 1 89 ? -8.056 -15.516 27.011 1.00 98.31 89 VAL A O 1
ATOM 701 N N . ALA A 1 90 ? -9.928 -15.295 25.795 1.00 98.06 90 ALA A N 1
ATOM 702 C CA . ALA A 1 90 ? -9.248 -15.338 24.501 1.00 98.06 90 ALA A CA 1
ATOM 703 C C . ALA A 1 90 ? -8.209 -14.211 24.355 1.00 98.06 90 ALA A C 1
ATOM 705 O O . ALA A 1 90 ? -7.067 -14.472 23.983 1.00 98.06 90 ALA A O 1
ATOM 706 N N . MET A 1 91 ? -8.568 -12.977 24.727 1.00 97.06 91 MET A N 1
ATOM 707 C CA . MET A 1 91 ? -7.634 -11.845 24.718 1.00 97.06 91 MET A CA 1
ATOM 708 C C . MET A 1 91 ? -6.477 -12.038 25.701 1.00 97.06 91 MET A C 1
ATOM 710 O O . MET A 1 91 ? -5.341 -11.693 25.384 1.00 97.06 91 MET A O 1
ATOM 714 N N . LYS A 1 92 ? -6.744 -12.606 26.884 1.00 95.88 92 LYS A N 1
ATOM 715 C CA . LYS A 1 92 ? -5.700 -12.927 27.862 1.00 95.88 92 LYS A CA 1
ATOM 716 C C . LYS A 1 92 ? -4.691 -13.921 27.280 1.00 95.88 92 LYS A C 1
ATOM 718 O O . LYS A 1 92 ? -3.499 -13.634 27.318 1.00 95.88 92 LYS A O 1
ATOM 723 N N . LEU A 1 93 ? -5.169 -15.022 26.697 1.00 96.69 93 LEU A N 1
ATOM 724 C CA . LEU A 1 93 ? -4.320 -16.044 26.075 1.00 96.69 93 LEU A CA 1
ATOM 725 C C . LEU A 1 93 ? -3.489 -15.467 24.920 1.00 96.69 93 LEU A C 1
ATOM 727 O O . LEU A 1 93 ? -2.294 -15.736 24.836 1.00 96.69 93 LEU A O 1
ATOM 731 N N . ALA A 1 94 ? -4.087 -14.625 24.071 1.00 96.12 94 ALA A N 1
ATOM 732 C CA . ALA A 1 94 ? -3.363 -13.946 22.996 1.00 96.12 94 ALA A CA 1
ATOM 733 C C . ALA A 1 94 ? -2.244 -13.044 23.547 1.00 96.12 94 ALA A C 1
ATOM 735 O O . ALA A 1 94 ? -1.104 -13.114 23.096 1.00 96.12 94 ALA A O 1
ATOM 736 N N . CYS A 1 95 ? -2.532 -12.242 24.576 1.00 94.75 95 CYS A N 1
ATOM 737 C CA . CYS A 1 95 ? -1.523 -11.401 25.222 1.00 94.75 95 CYS A CA 1
ATOM 738 C C . CYS A 1 95 ? -0.399 -12.219 25.883 1.00 94.75 95 CYS A C 1
ATOM 740 O O . CYS A 1 95 ? 0.752 -11.790 25.864 1.00 94.75 95 CYS A O 1
ATOM 742 N N . GLU A 1 96 ? -0.696 -13.384 26.462 1.00 93.81 96 GLU A N 1
ATOM 743 C CA . GLU A 1 96 ? 0.305 -14.268 27.087 1.00 93.81 96 GLU A CA 1
ATOM 744 C C . GLU A 1 96 ? 1.290 -14.872 26.073 1.00 93.81 96 GLU A C 1
ATOM 746 O O . GLU A 1 96 ? 2.457 -15.109 26.404 1.00 93.81 96 GLU A O 1
ATOM 751 N N . GLN A 1 97 ? 0.857 -15.059 24.822 1.00 95.75 97 GLN A N 1
ATOM 752 C CA . GLN A 1 97 ? 1.745 -15.469 23.731 1.00 95.75 97 GLN A CA 1
ATOM 753 C C . GLN A 1 97 ? 2.705 -14.356 23.298 1.00 95.75 97 GLN A C 1
ATOM 755 O O . GLN A 1 97 ? 3.785 -14.654 22.807 1.00 95.75 97 GLN A O 1
ATOM 760 N N . LEU A 1 98 ? 2.347 -13.085 23.507 1.00 95.94 98 LEU A N 1
ATOM 761 C CA . LEU A 1 98 ? 3.130 -11.934 23.042 1.00 95.94 98 LEU A CA 1
ATOM 762 C C . LEU A 1 98 ? 4.032 -11.328 24.120 1.00 95.94 98 LEU A C 1
ATOM 764 O O . LEU A 1 98 ? 5.037 -10.689 23.808 1.00 95.94 98 LEU A O 1
ATOM 768 N N . LEU A 1 99 ? 3.662 -11.492 25.390 1.00 95.00 99 LEU A N 1
ATOM 769 C CA . LEU A 1 99 ? 4.274 -10.783 26.507 1.00 95.00 99 LEU A CA 1
ATOM 770 C C . LEU A 1 99 ? 5.085 -11.715 27.410 1.00 95.00 99 LEU A C 1
ATOM 772 O O . LEU A 1 99 ? 4.733 -12.875 27.620 1.00 95.00 99 LEU A O 1
ATOM 776 N N . GLN A 1 100 ? 6.131 -11.157 28.009 1.00 92.75 100 GLN A N 1
ATOM 777 C CA . GLN A 1 100 ? 6.895 -11.746 29.106 1.00 92.75 100 GLN A CA 1
ATOM 778 C C . GLN A 1 100 ? 7.003 -10.758 30.275 1.00 92.75 100 GLN A C 1
ATOM 780 O O .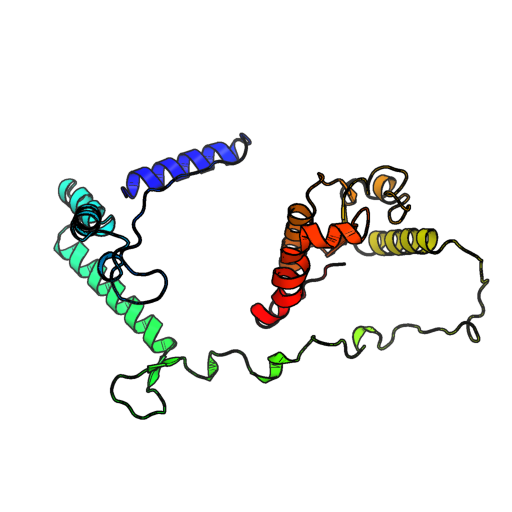 GLN A 1 100 ? 6.644 -9.583 30.148 1.00 92.75 100 GLN A O 1
ATOM 785 N N . ALA A 1 101 ? 7.485 -11.228 31.428 1.00 90.88 101 ALA A N 1
ATOM 786 C CA . ALA A 1 101 ? 7.847 -10.336 32.525 1.00 90.88 101 ALA A CA 1
ATOM 787 C C . ALA A 1 101 ? 8.969 -9.387 32.076 1.00 90.88 101 ALA A C 1
ATOM 789 O O . ALA A 1 101 ? 9.918 -9.805 31.410 1.00 90.88 101 ALA A O 1
ATOM 790 N N . ASP A 1 102 ? 8.841 -8.108 32.423 1.00 90.06 102 ASP A N 1
ATOM 791 C CA . ASP A 1 102 ? 9.840 -7.106 32.061 1.00 90.06 102 ASP A CA 1
ATOM 792 C C . ASP A 1 102 ? 11.169 -7.371 32.784 1.00 90.06 102 ASP A C 1
ATOM 794 O O . ASP A 1 102 ? 11.198 -7.693 33.976 1.00 90.06 102 ASP A O 1
ATOM 798 N N . ALA A 1 103 ? 12.280 -7.193 32.068 1.00 84.31 103 ALA A N 1
ATOM 799 C CA . ALA A 1 103 ? 13.620 -7.435 32.596 1.00 84.31 103 ALA A CA 1
ATOM 800 C C . ALA A 1 103 ? 14.011 -6.482 33.743 1.00 84.31 103 ALA A C 1
ATOM 802 O O . ALA A 1 103 ? 14.947 -6.783 34.479 1.00 84.31 103 ALA A O 1
ATOM 803 N N . SER A 1 104 ? 13.294 -5.363 33.944 1.00 86.56 104 SER A N 1
ATOM 804 C CA . SER A 1 104 ? 13.537 -4.458 35.076 1.00 86.56 104 SER A CA 1
ATOM 805 C C . SER A 1 104 ? 13.144 -5.049 36.434 1.00 86.56 104 SER A C 1
ATOM 807 O O . SER A 1 104 ? 13.377 -4.408 37.457 1.00 86.56 104 SER A O 1
ATOM 809 N N . GLY A 1 105 ? 12.500 -6.224 36.463 1.00 81.56 105 GLY A N 1
ATOM 810 C CA . GLY A 1 105 ? 12.072 -6.888 37.698 1.00 81.56 105 GLY A CA 1
ATOM 811 C C . GLY A 1 105 ? 10.911 -6.189 38.411 1.00 81.56 105 GLY A C 1
ATOM 812 O O . GLY A 1 105 ? 10.555 -6.568 39.524 1.00 81.56 105 GLY A O 1
ATOM 813 N N . THR A 1 106 ? 10.303 -5.170 37.793 1.00 90.19 106 THR A N 1
ATOM 814 C CA . THR A 1 106 ? 9.156 -4.454 38.360 1.00 90.19 106 THR A CA 1
ATOM 815 C C . THR A 1 106 ? 7.918 -5.357 38.330 1.00 90.19 106 THR A C 1
ATOM 817 O O . THR A 1 106 ? 7.471 -5.725 37.238 1.00 90.19 106 THR A O 1
ATOM 820 N N . PRO A 1 107 ? 7.316 -5.699 39.487 1.00 87.38 107 PRO A N 1
ATOM 821 C CA . PRO A 1 107 ? 6.151 -6.576 39.526 1.00 87.38 107 PRO A CA 1
ATOM 822 C C . PRO A 1 107 ? 5.001 -6.045 38.664 1.00 87.38 107 PRO A C 1
ATOM 824 O O . PRO A 1 107 ? 4.627 -4.878 38.747 1.00 87.38 107 PRO A O 1
ATOM 827 N N . GLY A 1 108 ? 4.446 -6.909 37.814 1.00 85.56 108 GLY A N 1
ATOM 828 C CA . GLY A 1 108 ? 3.329 -6.574 36.925 1.00 85.56 108 GLY A CA 1
ATOM 829 C C . GLY A 1 108 ? 3.708 -5.820 35.645 1.00 85.56 108 GLY A C 1
ATOM 830 O O . GLY A 1 108 ? 2.869 -5.707 34.747 1.00 85.56 108 GLY A O 1
ATOM 831 N N . LYS A 1 109 ? 4.956 -5.355 35.506 1.00 91.38 109 LYS A N 1
ATOM 832 C CA . LYS A 1 109 ? 5.446 -4.781 34.251 1.00 91.38 109 LYS A CA 1
ATOM 833 C C . LYS A 1 109 ? 5.733 -5.907 33.253 1.00 91.38 109 LYS A C 1
ATOM 835 O O . LYS A 1 109 ? 6.327 -6.929 33.597 1.00 91.38 109 LYS A O 1
ATOM 840 N N . ARG A 1 110 ? 5.277 -5.725 32.015 1.00 92.19 110 ARG A N 1
ATOM 841 C CA . ARG A 1 110 ? 5.420 -6.693 30.923 1.00 92.19 110 ARG A CA 1
ATOM 842 C C . ARG A 1 110 ? 6.101 -6.037 29.733 1.00 92.19 110 ARG A C 1
ATOM 844 O O . ARG A 1 110 ? 5.839 -4.868 29.458 1.00 92.19 110 ARG A O 1
ATOM 851 N N . SER A 1 111 ? 6.903 -6.810 29.016 1.00 93.44 111 SER A N 1
ATOM 852 C CA . SER A 1 111 ? 7.493 -6.426 27.734 1.00 93.44 111 SER A CA 1
ATOM 853 C C . SER A 1 111 ? 7.071 -7.413 26.648 1.00 93.44 111 SER A C 1
ATOM 855 O O . SER A 1 111 ? 6.680 -8.544 26.942 1.00 93.44 111 SER A O 1
ATOM 857 N N . ILE A 1 112 ? 7.126 -6.983 25.387 1.00 94.44 112 ILE A N 1
ATOM 858 C CA . ILE A 1 112 ? 6.992 -7.904 24.254 1.00 94.44 112 ILE A CA 1
ATOM 859 C C . ILE A 1 112 ? 8.197 -8.847 24.274 1.00 94.44 112 ILE A C 1
ATOM 861 O O . ILE A 1 112 ? 9.322 -8.411 24.535 1.00 94.44 112 ILE A O 1
ATOM 865 N N . ARG A 1 113 ? 7.944 -10.129 24.021 1.00 93.19 113 ARG A N 1
ATOM 866 C CA . ARG A 1 113 ? 8.967 -11.171 23.908 1.00 93.19 113 ARG A CA 1
ATOM 867 C C . ARG A 1 113 ? 10.045 -10.786 22.878 1.00 93.19 113 ARG A C 1
ATOM 869 O O . ARG A 1 113 ? 9.680 -10.491 21.739 1.00 93.19 113 ARG A O 1
ATOM 876 N N . PRO A 1 114 ? 11.341 -10.753 23.250 1.00 90.12 114 PRO A N 1
ATOM 877 C CA . PRO A 1 114 ? 12.438 -10.360 22.364 1.00 90.12 114 PRO A CA 1
ATOM 878 C C . PRO A 1 114 ? 12.450 -11.093 21.019 1.00 90.12 114 PRO A C 1
ATOM 880 O O . PRO A 1 114 ? 12.672 -10.469 19.989 1.00 90.12 114 PRO A O 1
ATOM 883 N N . GLU A 1 115 ? 12.145 -12.389 21.022 1.00 91.06 115 GLU A N 1
ATOM 884 C CA . GLU A 1 115 ? 12.127 -13.257 19.842 1.00 91.06 115 GLU A CA 1
ATOM 885 C C . GLU A 1 115 ? 11.020 -12.932 18.827 1.00 91.06 115 GLU A C 1
ATOM 887 O O . GLU A 1 115 ? 11.073 -13.403 17.694 1.00 91.06 115 GLU A O 1
ATOM 892 N N . LEU A 1 116 ? 10.016 -12.139 19.219 1.00 90.00 116 LEU A N 1
ATOM 893 C CA . LEU A 1 116 ? 8.947 -11.685 18.326 1.00 90.00 116 LEU A CA 1
ATOM 894 C C . LEU A 1 116 ? 9.289 -10.373 17.612 1.00 90.00 116 LEU A C 1
ATOM 896 O O . LEU A 1 116 ? 8.553 -9.956 16.717 1.00 90.00 116 LEU A O 1
ATOM 900 N N . TRP A 1 117 ? 10.371 -9.700 18.009 1.00 85.44 117 TRP A N 1
ATOM 901 C CA . TRP A 1 117 ? 10.853 -8.526 17.295 1.00 85.44 117 TRP A CA 1
ATOM 902 C C . TRP A 1 117 ? 11.648 -8.943 16.053 1.00 85.44 117 TRP A C 1
ATOM 904 O O . TRP A 1 117 ? 12.374 -9.938 16.094 1.00 85.44 117 TRP A O 1
ATOM 914 N N . PRO A 1 118 ? 11.576 -8.169 14.956 1.00 77.38 118 PRO A N 1
ATOM 915 C CA . PRO A 1 118 ? 12.505 -8.331 13.846 1.00 77.38 118 PRO A CA 1
ATOM 916 C C . PRO A 1 118 ? 13.956 -8.236 14.333 1.00 77.38 118 PRO A C 1
ATOM 918 O O . PRO A 1 118 ? 14.270 -7.404 15.190 1.00 77.38 118 PRO A O 1
ATOM 921 N N . SER A 1 119 ? 14.844 -9.064 13.770 1.00 81.12 119 SER A N 1
ATOM 922 C CA . SER A 1 119 ? 16.269 -8.991 14.101 1.00 81.12 119 SER A CA 1
ATOM 923 C C . SER A 1 119 ? 16.819 -7.596 13.772 1.00 81.12 119 SER A C 1
ATOM 925 O O . SER A 1 119 ? 16.612 -7.117 12.651 1.00 81.12 119 SER A O 1
ATOM 927 N N . PRO A 1 120 ? 17.567 -6.953 14.691 1.00 83.06 120 PRO A N 1
ATOM 928 C CA . PRO A 1 120 ? 18.279 -5.712 14.398 1.00 83.06 120 PRO A CA 1
ATOM 929 C C . PRO A 1 120 ? 19.256 -5.827 13.222 1.00 83.06 120 PRO A C 1
ATOM 931 O O . PRO A 1 120 ? 19.525 -4.820 12.570 1.00 83.06 120 PRO A O 1
ATOM 934 N N . ASP A 1 121 ? 19.742 -7.035 12.914 1.00 85.19 121 ASP A N 1
ATOM 935 C CA . ASP A 1 121 ? 20.669 -7.284 11.802 1.00 85.19 121 ASP A CA 1
ATOM 936 C C . ASP A 1 121 ? 20.046 -6.953 10.438 1.00 85.19 121 ASP A C 1
ATOM 938 O O . ASP A 1 121 ? 20.756 -6.626 9.491 1.00 85.19 121 ASP A O 1
ATOM 942 N N . PHE A 1 122 ? 18.712 -6.984 10.334 1.00 80.69 122 PHE A N 1
ATOM 943 C CA . PHE A 1 122 ? 18.003 -6.642 9.102 1.00 80.69 122 PHE A CA 1
ATOM 944 C C . PHE A 1 122 ? 17.985 -5.133 8.815 1.00 80.69 122 PHE A C 1
ATOM 946 O O . PHE A 1 122 ? 17.698 -4.728 7.692 1.00 80.69 122 PHE A O 1
ATOM 953 N N . ARG A 1 123 ? 18.309 -4.282 9.801 1.00 80.62 123 ARG A N 1
ATOM 954 C CA . ARG A 1 123 ? 18.203 -2.817 9.680 1.00 80.62 123 ARG A CA 1
ATOM 955 C C . ARG A 1 123 ? 18.914 -2.265 8.444 1.00 80.62 123 ARG A C 1
ATOM 957 O O . ARG A 1 123 ? 18.390 -1.351 7.815 1.00 80.62 123 ARG A O 1
ATOM 964 N N . ASP A 1 124 ? 20.084 -2.818 8.129 1.00 82.38 124 ASP A N 1
ATOM 965 C CA . ASP A 1 124 ? 20.953 -2.310 7.066 1.00 82.38 124 ASP A CA 1
ATOM 966 C C . ASP A 1 124 ? 20.909 -3.180 5.787 1.00 82.38 124 ASP A C 1
ATOM 968 O O . ASP A 1 124 ? 21.607 -2.897 4.810 1.00 82.38 124 ASP A O 1
ATOM 972 N N . VAL A 1 125 ? 20.074 -4.227 5.764 1.00 80.56 125 VAL A N 1
ATOM 973 C CA . VAL A 1 125 ? 19.945 -5.154 4.629 1.00 80.56 125 VAL A CA 1
ATOM 974 C C . VAL A 1 125 ? 19.191 -4.487 3.484 1.00 80.56 125 VAL A C 1
ATOM 976 O O . VAL A 1 125 ? 18.048 -4.075 3.631 1.00 80.56 125 VAL A O 1
ATOM 979 N N . GLY A 1 126 ? 19.811 -4.426 2.303 1.00 77.12 126 GLY A N 1
ATOM 980 C CA . GLY A 1 126 ? 19.173 -3.867 1.109 1.00 77.12 126 GLY A CA 1
ATOM 981 C C . GLY A 1 126 ? 19.126 -2.336 1.063 1.00 77.12 126 GLY A C 1
ATOM 982 O O . GLY A 1 126 ? 18.517 -1.795 0.143 1.00 77.12 126 GLY A O 1
ATOM 983 N N . LEU A 1 127 ? 19.793 -1.634 1.994 1.00 78.50 127 LEU A N 1
ATOM 984 C CA . LEU A 1 127 ? 20.034 -0.185 1.889 1.00 78.50 127 LEU A CA 1
ATOM 985 C C . LEU A 1 127 ? 20.993 0.160 0.742 1.00 78.50 127 LEU A C 1
ATOM 987 O O . LEU A 1 127 ? 20.873 1.208 0.111 1.00 78.50 127 LEU A O 1
ATOM 991 N N . ARG A 1 128 ? 21.968 -0.717 0.490 1.00 80.88 128 ARG A N 1
ATOM 992 C CA . ARG A 1 128 ? 22.860 -0.674 -0.671 1.00 80.88 128 ARG A CA 1
ATOM 993 C C . ARG A 1 128 ? 22.867 -2.058 -1.302 1.00 80.88 128 ARG A C 1
ATOM 995 O O . ARG A 1 128 ? 22.955 -3.047 -0.577 1.00 80.88 128 ARG A O 1
ATOM 1002 N N . GLY A 1 129 ? 22.777 -2.112 -2.627 1.00 80.12 129 GLY A N 1
ATOM 1003 C CA . GLY A 1 129 ? 23.054 -3.345 -3.356 1.00 80.12 129 GLY A CA 1
ATOM 1004 C C . GLY A 1 129 ? 24.509 -3.754 -3.135 1.00 80.12 129 GLY A C 1
ATOM 1005 O O . GLY A 1 129 ? 25.398 -2.900 -3.101 1.00 80.12 129 GLY A O 1
ATOM 1006 N N . ASP A 1 130 ? 24.748 -5.048 -2.967 1.00 85.25 130 ASP A N 1
ATOM 1007 C CA . ASP A 1 130 ? 26.089 -5.639 -2.936 1.00 85.25 130 ASP A CA 1
ATOM 1008 C C . ASP A 1 130 ? 26.552 -6.087 -4.334 1.00 85.25 130 ASP A C 1
ATOM 1010 O O . ASP A 1 130 ? 27.624 -6.678 -4.474 1.00 85.25 130 ASP A O 1
ATOM 1014 N N . LEU A 1 131 ? 25.754 -5.772 -5.366 1.00 86.38 131 LEU A N 1
ATOM 1015 C CA . LEU A 1 131 ? 25.951 -6.142 -6.767 1.00 86.38 131 LEU A CA 1
ATOM 1016 C C . LEU A 1 131 ? 25.947 -7.660 -6.995 1.00 86.38 131 LEU A C 1
ATOM 1018 O O . LEU A 1 131 ? 26.395 -8.129 -8.046 1.00 86.38 131 LEU A O 1
ATOM 1022 N N . SER A 1 132 ? 25.445 -8.443 -6.035 1.00 88.19 132 SER A N 1
ATOM 1023 C CA . SER A 1 132 ? 25.302 -9.892 -6.184 1.00 88.19 132 SER A CA 1
ATOM 1024 C C . SER A 1 132 ? 24.390 -10.258 -7.356 1.00 88.19 132 SER A C 1
ATOM 1026 O O . SER A 1 132 ? 24.645 -11.249 -8.037 1.00 88.19 132 SER A O 1
ATOM 1028 N N . GLU A 1 133 ? 23.408 -9.414 -7.683 1.00 84.56 133 GLU A N 1
ATOM 1029 C CA . GLU A 1 133 ? 22.537 -9.554 -8.850 1.00 84.56 133 GLU A CA 1
ATOM 1030 C C . GLU A 1 133 ? 23.284 -9.470 -10.190 1.00 84.56 133 GLU A C 1
ATOM 1032 O O . GLU A 1 133 ? 22.772 -9.925 -11.215 1.00 84.56 133 GLU A O 1
ATOM 1037 N N . LEU A 1 134 ? 24.496 -8.906 -10.191 1.00 88.94 134 LEU A N 1
ATOM 1038 C CA . LEU A 1 134 ? 25.354 -8.822 -11.370 1.00 88.94 134 LEU A CA 1
ATOM 1039 C C . LEU A 1 134 ? 26.290 -10.031 -11.505 1.00 88.94 134 LEU A C 1
ATOM 1041 O O . LEU A 1 134 ? 26.921 -10.203 -12.551 1.00 88.94 134 LEU A O 1
ATOM 1045 N N . GLN A 1 135 ? 26.395 -10.883 -10.480 1.00 93.19 135 GLN A N 1
ATOM 1046 C CA . GLN A 1 135 ? 27.290 -12.038 -10.515 1.00 93.19 135 GLN A CA 1
ATOM 1047 C C . GLN A 1 135 ? 26.879 -13.019 -11.617 1.00 93.19 135 GLN A C 1
ATOM 1049 O O . GLN A 1 135 ? 25.730 -13.438 -11.726 1.00 93.19 135 GLN A O 1
ATOM 1054 N N . GLY A 1 136 ? 27.848 -13.397 -12.453 1.00 91.06 136 GLY A N 1
ATOM 1055 C CA . GLY A 1 136 ? 27.623 -14.305 -13.579 1.00 91.06 136 GLY A CA 1
ATOM 1056 C C . GLY A 1 136 ? 26.933 -13.667 -14.789 1.00 91.06 136 GLY A C 1
ATOM 1057 O O . GLY A 1 136 ? 26.790 -14.339 -15.812 1.00 91.06 136 GLY A O 1
ATOM 1058 N N . LEU A 1 137 ? 26.548 -12.385 -14.724 1.00 90.88 137 LEU A N 1
ATOM 1059 C CA . LEU A 1 137 ? 26.132 -11.653 -15.916 1.00 90.88 137 LEU A CA 1
ATOM 1060 C C . LEU A 1 137 ? 27.347 -11.361 -16.799 1.00 90.88 137 LEU A C 1
ATOM 1062 O O . LEU A 1 137 ? 28.458 -11.118 -16.325 1.00 90.88 137 LEU A O 1
ATOM 1066 N N . ARG A 1 138 ? 27.127 -11.366 -18.115 1.00 89.94 138 ARG A N 1
ATOM 1067 C CA . ARG A 1 138 ? 28.140 -10.939 -19.082 1.00 89.94 138 ARG A CA 1
ATOM 1068 C C . ARG A 1 138 ? 28.383 -9.442 -18.904 1.00 89.94 138 ARG A C 1
ATOM 1070 O O . ARG A 1 138 ? 27.505 -8.642 -19.216 1.00 89.94 138 ARG A O 1
ATOM 1077 N N . ALA A 1 139 ? 29.578 -9.090 -18.451 1.00 87.44 139 ALA A N 1
ATOM 1078 C CA . ALA A 1 139 ? 30.102 -7.735 -18.492 1.00 87.44 139 ALA A CA 1
ATOM 1079 C C . ALA A 1 139 ? 31.080 -7.619 -19.665 1.00 87.44 139 ALA A C 1
ATOM 1081 O O . ALA A 1 139 ? 31.920 -8.498 -19.866 1.00 87.44 139 ALA A O 1
ATOM 1082 N N . GLU A 1 140 ? 30.958 -6.552 -20.444 1.00 88.88 140 GLU A N 1
ATOM 1083 C CA . GLU A 1 140 ? 31.892 -6.221 -21.517 1.00 88.88 140 GLU A CA 1
ATOM 1084 C C . GLU A 1 140 ? 32.241 -4.745 -21.448 1.00 88.88 140 GLU A C 1
ATOM 1086 O O . GLU A 1 140 ? 31.393 -3.909 -21.145 1.00 88.88 140 GLU A O 1
ATOM 1091 N N . GLU A 1 141 ? 33.501 -4.456 -21.746 1.00 90.69 141 GLU A N 1
ATOM 1092 C CA . GLU A 1 141 ? 34.029 -3.105 -21.857 1.00 90.69 141 GLU A CA 1
ATOM 1093 C C . GLU A 1 141 ? 34.122 -2.746 -23.338 1.00 90.69 141 GLU A C 1
ATOM 1095 O O . GLU A 1 141 ? 34.244 -3.625 -24.196 1.00 90.69 141 GLU A O 1
ATOM 1100 N N . GLU A 1 142 ? 34.131 -1.453 -23.658 1.00 87.75 142 GLU A N 1
ATOM 1101 C CA . GLU A 1 142 ? 34.272 -0.995 -25.048 1.00 87.75 142 GLU A CA 1
ATOM 1102 C C . GLU A 1 142 ? 35.526 -1.582 -25.722 1.00 87.75 142 GLU A C 1
ATOM 1104 O O . GLU A 1 142 ? 35.500 -1.945 -26.894 1.00 87.75 142 GLU A O 1
ATOM 1109 N N . THR A 1 143 ? 36.609 -1.753 -24.958 1.00 90.88 143 THR A N 1
ATOM 1110 C CA . THR A 1 143 ? 37.884 -2.307 -25.437 1.00 90.88 143 THR A CA 1
ATOM 1111 C C . THR A 1 143 ? 37.844 -3.807 -25.730 1.00 90.88 143 THR A C 1
ATOM 1113 O O . THR A 1 143 ? 38.678 -4.291 -26.496 1.00 90.88 143 THR A O 1
ATOM 1116 N N . SER A 1 144 ? 36.911 -4.551 -25.129 1.00 90.69 144 SER A N 1
ATOM 1117 C CA . SER A 1 144 ? 36.754 -5.998 -25.324 1.00 90.69 144 SER A CA 1
ATOM 1118 C C . SER A 1 144 ? 35.558 -6.363 -26.209 1.00 90.69 144 SER A C 1
ATOM 1120 O O . SER A 1 144 ? 35.472 -7.500 -26.682 1.00 90.69 144 SER A O 1
ATOM 1122 N N . PHE A 1 145 ? 34.660 -5.413 -26.484 1.00 92.62 145 PHE A N 1
ATOM 1123 C CA . PHE A 1 145 ? 33.524 -5.606 -27.375 1.00 92.62 145 PHE A CA 1
ATOM 1124 C C . PHE A 1 145 ? 33.980 -5.762 -28.834 1.00 92.62 145 PHE A C 1
ATOM 1126 O O . PHE A 1 145 ? 34.565 -4.863 -29.430 1.00 92.62 145 PHE A O 1
ATOM 1133 N N . SER A 1 146 ? 33.675 -6.911 -29.438 1.00 90.88 146 SER A N 1
ATOM 1134 C CA . SER A 1 146 ? 34.031 -7.227 -30.835 1.00 90.88 146 SER A CA 1
ATOM 1135 C C . SER A 1 146 ? 32.899 -6.971 -31.838 1.00 90.88 146 SER A C 1
ATOM 1137 O O . SER A 1 146 ? 33.066 -7.191 -33.039 1.00 90.88 146 SER A O 1
ATOM 1139 N N . GLY A 1 147 ? 31.733 -6.528 -31.359 1.00 90.12 147 GLY A N 1
ATOM 1140 C CA . GLY A 1 147 ? 30.589 -6.206 -32.203 1.00 90.12 147 GLY A CA 1
ATOM 1141 C C . GLY A 1 147 ? 30.691 -4.826 -32.854 1.00 90.12 147 GLY A C 1
ATOM 1142 O O . GLY A 1 147 ? 31.583 -4.027 -32.578 1.00 90.12 147 GLY A O 1
ATOM 1143 N N . LYS A 1 148 ? 29.728 -4.518 -33.726 1.00 91.00 148 LYS 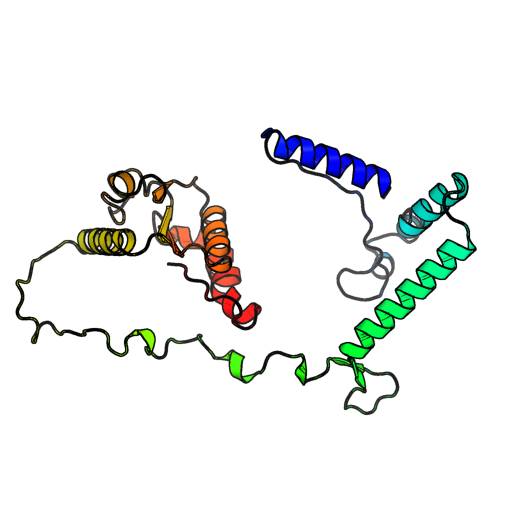A N 1
ATOM 1144 C CA . LYS A 1 148 ? 29.626 -3.194 -34.345 1.00 91.00 148 LYS A CA 1
ATOM 1145 C C . LYS A 1 148 ? 29.048 -2.194 -33.342 1.00 91.00 148 LYS A C 1
ATOM 1147 O O . LYS A 1 148 ? 27.926 -2.378 -32.877 1.00 91.00 148 LYS A O 1
ATOM 1152 N N . LEU A 1 149 ? 29.786 -1.123 -33.071 1.00 90.25 149 LEU A N 1
ATOM 1153 C CA . LEU A 1 149 ? 29.280 0.036 -32.337 1.00 90.25 149 LEU A CA 1
ATOM 1154 C C . LEU A 1 149 ? 28.515 0.975 -33.278 1.00 90.25 149 LEU A C 1
ATOM 1156 O O . LEU A 1 149 ? 28.863 1.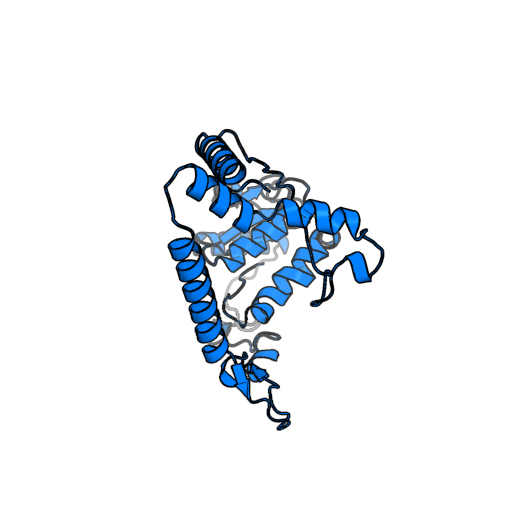134 -34.452 1.00 90.25 149 LEU A O 1
ATOM 1160 N N . GLU A 1 150 ? 27.468 1.607 -32.757 1.00 91.69 150 GLU A N 1
ATOM 1161 C CA . GLU A 1 150 ? 26.650 2.578 -33.479 1.00 91.69 150 GLU A CA 1
ATOM 1162 C C . GLU A 1 150 ? 26.373 3.788 -32.586 1.00 91.69 150 GLU A C 1
ATOM 1164 O O . GLU A 1 150 ? 26.069 3.643 -31.403 1.00 91.69 150 GLU A O 1
ATOM 1169 N N . SER A 1 151 ? 26.447 4.989 -33.164 1.00 95.31 151 SER A N 1
ATOM 1170 C CA . SER A 1 151 ? 26.022 6.205 -32.474 1.00 95.31 151 SER A CA 1
ATOM 1171 C C . SER A 1 151 ? 24.498 6.284 -32.466 1.00 95.31 151 SER A C 1
ATOM 1173 O O . SER A 1 151 ? 23.853 6.301 -33.515 1.00 95.31 151 SER A O 1
ATOM 1175 N N . ARG A 1 152 ? 23.923 6.320 -31.267 1.00 95.12 152 ARG A N 1
ATOM 1176 C CA . ARG A 1 152 ? 22.479 6.265 -31.018 1.00 95.12 152 ARG A CA 1
ATOM 1177 C C . ARG A 1 152 ? 22.090 7.379 -30.057 1.00 95.12 152 ARG A C 1
ATOM 1179 O O . ARG A 1 152 ? 22.869 7.747 -29.179 1.00 95.12 152 ARG A O 1
ATOM 1186 N N . LYS A 1 153 ? 20.860 7.890 -30.164 1.00 96.00 153 LYS A N 1
ATOM 1187 C CA . LYS A 1 153 ? 20.324 8.764 -29.112 1.00 96.00 153 LYS A CA 1
ATOM 1188 C C . LYS A 1 153 ? 20.063 7.919 -27.870 1.00 96.00 153 LYS A C 1
ATOM 1190 O O . LYS A 1 153 ? 19.457 6.857 -27.971 1.00 96.00 153 LYS A O 1
ATOM 1195 N N . PHE A 1 154 ? 20.457 8.417 -26.703 1.00 95.56 154 PHE A N 1
ATOM 1196 C CA . PHE A 1 154 ? 20.288 7.703 -25.434 1.00 95.56 154 PHE A CA 1
ATOM 1197 C C . PHE A 1 154 ? 18.839 7.249 -25.198 1.00 95.56 154 PHE A C 1
ATOM 1199 O O . PHE A 1 154 ? 18.589 6.097 -24.859 1.00 95.56 154 PHE A O 1
ATOM 1206 N N . ILE A 1 155 ? 17.871 8.123 -25.481 1.00 95.25 155 ILE A N 1
ATOM 1207 C CA . ILE A 1 155 ? 16.448 7.817 -25.310 1.00 95.25 155 ILE A CA 1
ATOM 1208 C C . ILE A 1 155 ? 15.947 6.699 -26.234 1.00 95.25 155 ILE A C 1
ATOM 1210 O O . ILE A 1 155 ? 15.045 5.949 -25.870 1.00 95.25 155 ILE A O 1
ATOM 1214 N N . ASP A 1 156 ? 16.571 6.536 -27.404 1.00 95.56 156 ASP A N 1
ATOM 1215 C CA . ASP A 1 156 ? 16.244 5.445 -28.316 1.00 95.56 156 ASP A CA 1
ATOM 1216 C C . ASP A 1 156 ? 16.679 4.105 -27.727 1.00 95.56 156 ASP A C 1
ATOM 1218 O O . ASP A 1 156 ? 15.944 3.126 -27.816 1.00 95.56 156 ASP A O 1
ATOM 1222 N N . VAL A 1 157 ? 17.840 4.089 -27.067 1.00 96.75 157 VAL A N 1
ATOM 1223 C CA . VAL A 1 157 ? 18.363 2.910 -26.370 1.00 96.75 157 VAL A CA 1
ATOM 1224 C C . VAL A 1 157 ? 17.478 2.547 -25.175 1.00 96.75 157 VAL A C 1
ATOM 1226 O O . VAL A 1 157 ? 17.186 1.369 -24.988 1.00 96.75 157 VAL A O 1
ATOM 1229 N N . VAL A 1 158 ? 16.987 3.530 -24.409 1.00 96.31 158 VAL A N 1
ATOM 1230 C CA . VAL A 1 158 ? 16.023 3.289 -23.313 1.00 96.31 158 VAL A CA 1
ATOM 1231 C C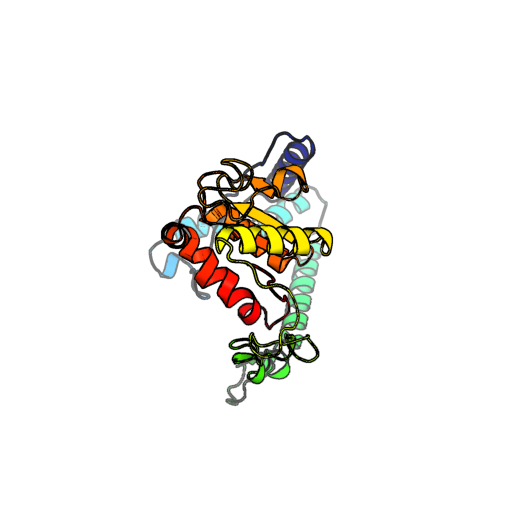 . VAL A 1 158 ? 14.776 2.568 -23.836 1.00 96.31 158 VAL A C 1
ATOM 1233 O O . VAL A 1 158 ? 14.393 1.533 -23.288 1.00 96.31 158 VAL A O 1
ATOM 1236 N N . ALA A 1 159 ? 14.185 3.060 -24.930 1.00 97.12 159 ALA A N 1
ATOM 1237 C CA . ALA A 1 159 ? 13.004 2.444 -25.532 1.00 97.12 159 ALA A CA 1
ATOM 1238 C C . ALA A 1 159 ? 13.278 1.020 -26.054 1.00 97.12 159 ALA A C 1
ATOM 1240 O O . ALA A 1 159 ? 12.460 0.119 -25.843 1.00 97.12 159 ALA A O 1
ATOM 1241 N N . ASP A 1 160 ? 14.430 0.787 -26.691 1.00 97.69 160 ASP A N 1
ATOM 1242 C CA . ASP A 1 160 ? 14.817 -0.539 -27.194 1.00 97.69 160 ASP A CA 1
ATOM 1243 C C . ASP A 1 160 ? 15.025 -1.546 -26.054 1.00 97.69 160 ASP A C 1
ATOM 1245 O O . ASP A 1 160 ? 14.550 -2.685 -26.122 1.00 97.69 160 ASP A O 1
ATOM 1249 N N . VAL A 1 161 ? 15.697 -1.123 -24.977 1.00 96.69 161 VAL A N 1
ATOM 1250 C CA . VAL A 1 161 ? 15.906 -1.952 -23.783 1.00 96.69 161 VAL A CA 1
ATOM 1251 C C . VAL A 1 161 ? 14.563 -2.290 -23.151 1.00 96.69 161 VAL A C 1
ATOM 1253 O O . VAL A 1 161 ? 14.279 -3.470 -22.936 1.00 96.69 161 VAL A O 1
ATOM 1256 N N . MET A 1 162 ? 13.700 -1.296 -22.925 1.00 97.88 162 MET A N 1
ATOM 1257 C CA . MET A 1 162 ? 12.360 -1.521 -22.379 1.00 97.88 162 MET A CA 1
ATOM 1258 C C . MET A 1 162 ? 11.551 -2.490 -23.234 1.00 97.88 162 MET A C 1
ATOM 1260 O O . MET A 1 162 ? 10.947 -3.429 -22.714 1.00 97.88 162 MET A O 1
ATOM 1264 N N . THR A 1 163 ? 11.616 -2.327 -24.552 1.00 98.31 163 THR A N 1
ATOM 1265 C CA . THR A 1 163 ? 10.974 -3.222 -25.509 1.00 98.31 163 THR A CA 1
ATOM 1266 C C . THR A 1 163 ? 11.446 -4.664 -25.325 1.00 98.31 163 THR A C 1
ATOM 1268 O O . THR A 1 163 ? 10.628 -5.570 -25.153 1.00 98.31 163 THR A O 1
ATOM 1271 N N . ARG A 1 164 ? 12.765 -4.884 -25.293 1.00 97.94 164 ARG A N 1
ATOM 1272 C CA . ARG A 1 164 ? 13.361 -6.214 -25.123 1.00 97.94 164 ARG A CA 1
ATOM 1273 C C . ARG A 1 164 ? 13.041 -6.834 -23.760 1.00 97.94 164 ARG A C 1
ATOM 1275 O O . ARG A 1 164 ? 12.817 -8.042 -23.658 1.00 97.94 164 ARG A O 1
ATOM 1282 N N . ARG A 1 165 ? 13.009 -6.025 -22.699 1.00 96.69 165 ARG A N 1
ATOM 1283 C CA . ARG A 1 165 ? 12.617 -6.487 -21.362 1.00 96.69 165 ARG A CA 1
ATOM 1284 C C . ARG A 1 165 ? 11.150 -6.905 -21.341 1.00 96.69 165 ARG A C 1
ATOM 1286 O O . ARG A 1 165 ? 10.860 -8.011 -20.904 1.00 96.69 165 ARG A O 1
ATOM 1293 N N . MET A 1 166 ? 10.246 -6.106 -21.903 1.00 98.25 166 MET A N 1
ATOM 1294 C CA . MET A 1 166 ? 8.819 -6.440 -21.969 1.00 98.25 166 MET A CA 1
ATOM 1295 C C . MET A 1 166 ? 8.507 -7.643 -22.876 1.00 98.25 166 MET A C 1
ATOM 1297 O O . MET A 1 166 ? 7.505 -8.317 -22.641 1.00 98.25 166 MET A O 1
ATOM 1301 N N . GLU A 1 167 ? 9.335 -7.950 -23.883 1.00 98.19 167 GLU A N 1
ATOM 1302 C CA . GLU A 1 167 ? 9.231 -9.197 -24.669 1.00 98.19 167 GLU A CA 1
ATOM 1303 C C . GLU A 1 167 ? 9.492 -10.455 -23.833 1.00 98.19 167 GLU A C 1
ATOM 1305 O O . GLU A 1 167 ? 8.932 -11.510 -24.116 1.00 98.19 167 GLU A O 1
ATOM 1310 N N . THR A 1 168 ? 10.379 -10.352 -22.842 1.00 97.56 168 THR A N 1
ATOM 1311 C CA . THR A 1 168 ? 10.884 -11.500 -22.071 1.00 97.56 168 THR A CA 1
ATOM 1312 C C . THR A 1 168 ? 10.294 -11.585 -20.668 1.00 97.56 168 THR A C 1
ATOM 1314 O O . THR A 1 168 ? 10.371 -12.636 -20.039 1.00 97.56 168 THR A O 1
ATOM 1317 N N . ASP A 1 169 ? 9.683 -10.504 -20.188 1.00 97.69 169 ASP A N 1
ATOM 1318 C CA . ASP A 1 169 ? 9.046 -10.420 -18.884 1.00 97.69 169 ASP A CA 1
ATOM 1319 C C . ASP A 1 169 ? 7.622 -9.859 -19.033 1.00 97.69 169 ASP A C 1
ATOM 1321 O O . ASP A 1 169 ? 7.398 -8.672 -19.306 1.00 97.69 169 ASP A O 1
ATOM 1325 N N . SER A 1 170 ? 6.635 -10.741 -18.867 1.00 97.62 170 SER A N 1
ATOM 1326 C CA . SER A 1 170 ? 5.213 -10.397 -18.944 1.00 97.62 170 SER A CA 1
ATOM 1327 C C . SER A 1 170 ? 4.710 -9.626 -17.721 1.00 97.62 170 SER A C 1
ATOM 1329 O O . SER A 1 170 ? 3.630 -9.043 -17.794 1.00 97.62 170 SER A O 1
ATOM 1331 N N . SER A 1 171 ? 5.472 -9.608 -16.619 1.00 97.38 171 SER A N 1
ATOM 1332 C CA . SER A 1 171 ? 5.109 -8.892 -15.387 1.00 97.38 171 SER A CA 1
ATOM 1333 C C . SER A 1 171 ? 5.380 -7.387 -15.473 1.00 97.38 171 SER A C 1
ATOM 1335 O O . SER A 1 171 ? 4.842 -6.624 -14.674 1.00 97.38 171 SER A O 1
ATOM 1337 N N . ILE A 1 172 ? 6.179 -6.938 -16.447 1.00 98.50 172 ILE A N 1
ATOM 1338 C CA . ILE A 1 172 ? 6.475 -5.515 -16.627 1.00 98.50 172 ILE A CA 1
ATOM 1339 C C . ILE A 1 172 ? 5.255 -4.797 -17.197 1.00 98.50 172 ILE A C 1
ATOM 1341 O O . ILE A 1 172 ? 4.736 -5.169 -18.258 1.00 98.50 172 ILE A O 1
ATOM 1345 N N . VAL A 1 173 ? 4.860 -3.730 -16.509 1.00 98.31 173 VAL A N 1
ATOM 1346 C CA . VAL A 1 173 ? 3.844 -2.773 -16.948 1.00 98.31 173 VAL A CA 1
ATOM 1347 C C . VAL A 1 173 ? 4.410 -1.366 -16.835 1.00 98.31 173 VAL A C 1
ATOM 1349 O O . VAL A 1 173 ? 5.138 -1.064 -15.897 1.00 98.31 173 VAL A O 1
ATOM 1352 N N . VAL A 1 174 ? 4.085 -0.509 -17.792 1.00 98.44 174 VAL A N 1
ATOM 1353 C CA . VAL A 1 174 ? 4.535 0.882 -17.838 1.00 98.44 174 VAL A CA 1
ATOM 1354 C C . VAL A 1 174 ? 3.333 1.781 -17.620 1.00 98.44 174 VAL A C 1
ATOM 1356 O O . VAL A 1 174 ? 2.300 1.583 -18.265 1.00 98.44 174 VAL A O 1
ATOM 1359 N N . MET A 1 175 ? 3.457 2.770 -16.743 1.00 97.94 175 MET A N 1
ATOM 1360 C CA . MET A 1 175 ? 2.421 3.775 -16.539 1.00 97.94 175 MET A CA 1
ATOM 1361 C C . MET A 1 175 ? 3.012 5.165 -16.357 1.00 97.94 175 MET A C 1
ATOM 1363 O O . MET A 1 175 ? 4.118 5.327 -15.850 1.00 97.94 175 MET A O 1
ATOM 1367 N N . GLY A 1 176 ? 2.253 6.157 -16.789 1.00 97.56 176 GLY A N 1
ATOM 1368 C CA . GLY A 1 176 ? 2.635 7.556 -16.722 1.00 97.56 176 GLY A CA 1
ATOM 1369 C C . GLY A 1 176 ? 1.771 8.392 -17.650 1.00 97.56 176 GLY A C 1
ATOM 1370 O O . GLY A 1 176 ? 0.935 7.883 -18.415 1.00 97.56 176 GLY A O 1
ATOM 1371 N N . GLU A 1 177 ? 1.973 9.696 -17.592 1.00 96.94 177 GLU A N 1
ATOM 1372 C CA . GLU A 1 177 ? 1.222 10.638 -18.408 1.00 96.94 177 GLU A CA 1
ATOM 1373 C C . GLU A 1 177 ? 1.696 10.557 -19.857 1.00 96.94 177 GLU A C 1
ATOM 1375 O O . GLU A 1 177 ? 2.882 10.620 -20.153 1.00 96.94 177 GLU A O 1
ATOM 1380 N N . ASP A 1 178 ? 0.757 10.356 -20.783 1.00 96.25 178 ASP A N 1
ATOM 1381 C CA . ASP A 1 178 ? 1.032 10.275 -22.221 1.00 96.25 178 ASP A CA 1
ATOM 1382 C C . ASP A 1 178 ? 2.092 9.244 -22.672 1.00 96.25 178 ASP A C 1
ATOM 1384 O O . ASP A 1 178 ? 2.434 9.198 -23.853 1.00 96.25 178 ASP A O 1
ATOM 1388 N N . VAL A 1 179 ? 2.512 8.305 -21.815 1.00 96.81 179 VAL A N 1
ATOM 1389 C CA . VAL A 1 179 ? 3.450 7.209 -22.164 1.00 96.81 179 VAL A CA 1
ATOM 1390 C C . VAL A 1 179 ? 2.955 6.306 -23.299 1.00 96.81 179 VAL A C 1
ATOM 1392 O O . VAL A 1 179 ? 3.727 5.614 -23.959 1.00 96.81 179 VAL A O 1
ATOM 1395 N N . HIS A 1 180 ? 1.647 6.295 -23.535 1.00 95.25 180 HIS A N 1
ATOM 1396 C CA . HIS A 1 180 ? 0.976 5.565 -24.610 1.00 95.25 180 HIS A CA 1
ATOM 1397 C C . HIS A 1 180 ? 0.686 6.445 -25.843 1.00 95.25 180 HIS A C 1
ATOM 1399 O O . HIS A 1 180 ? 0.141 5.962 -26.835 1.00 95.25 180 HIS A O 1
ATOM 1405 N N . ARG A 1 181 ? 1.016 7.739 -25.774 1.00 92.56 181 ARG A N 1
ATOM 1406 C CA . ARG A 1 181 ? 0.800 8.780 -26.789 1.00 92.56 181 ARG A CA 1
ATOM 1407 C C . ARG A 1 181 ? 2.135 9.461 -27.110 1.00 92.56 181 ARG A C 1
ATOM 1409 O O . ARG A 1 181 ? 3.197 8.925 -26.808 1.00 92.56 181 ARG A O 1
ATOM 1416 N N . LEU A 1 182 ? 2.087 10.590 -27.825 1.00 90.94 182 LEU A N 1
ATOM 1417 C CA . LEU A 1 182 ? 3.240 11.450 -28.145 1.00 90.94 182 LEU A CA 1
ATOM 1418 C C . LEU A 1 182 ? 4.440 10.730 -28.794 1.00 90.94 182 LEU A C 1
ATOM 1420 O O . LEU A 1 182 ? 5.562 11.214 -28.743 1.00 90.94 182 LEU A O 1
ATOM 1424 N N . LYS A 1 183 ? 4.204 9.593 -29.466 1.00 90.56 183 LYS A N 1
ATOM 1425 C CA . LYS A 1 183 ? 5.249 8.699 -30.005 1.00 90.56 183 LYS A CA 1
ATOM 1426 C C . LYS A 1 183 ? 6.179 8.106 -28.928 1.00 90.56 183 LYS A C 1
ATOM 1428 O O . LYS A 1 183 ? 7.333 7.805 -29.226 1.00 90.56 183 LYS A O 1
ATOM 1433 N N . GLY A 1 184 ? 5.658 7.863 -27.725 1.00 91.19 184 GLY A N 1
ATOM 1434 C CA . GLY A 1 184 ? 6.376 7.222 -26.620 1.00 91.19 184 GLY A CA 1
ATOM 1435 C C . GLY A 1 184 ? 6.641 8.142 -25.431 1.00 91.19 184 GLY A C 1
ATOM 1436 O O . GLY A 1 184 ? 7.766 8.151 -24.929 1.00 91.19 184 GLY A O 1
ATOM 1437 N N . GLY A 1 185 ? 5.645 8.933 -25.022 1.00 93.12 185 GLY A N 1
ATOM 1438 C CA . GLY A 1 185 ? 5.812 9.976 -24.007 1.00 93.12 185 GLY A CA 1
ATOM 1439 C C . GLY A 1 185 ? 6.559 11.202 -24.541 1.00 93.12 185 GLY A C 1
ATOM 1440 O O . GLY A 1 185 ? 6.958 11.251 -25.706 1.00 93.12 185 GLY A O 1
ATOM 1441 N N . THR A 1 186 ? 6.763 12.201 -23.684 1.00 91.81 186 THR A N 1
ATOM 1442 C CA . THR A 1 186 ? 7.311 13.515 -24.075 1.00 91.81 186 THR A CA 1
ATOM 1443 C C . THR A 1 186 ? 8.713 13.434 -24.676 1.00 91.81 186 THR A C 1
ATOM 1445 O O . THR A 1 186 ? 9.029 14.171 -25.609 1.00 91.81 186 THR A O 1
ATOM 1448 N N . ASN A 1 187 ? 9.539 12.504 -24.189 1.00 92.12 187 ASN A N 1
ATOM 1449 C CA . ASN A 1 187 ? 10.916 12.330 -24.658 1.00 92.12 187 ASN A CA 1
ATOM 1450 C C . ASN A 1 187 ? 11.109 11.106 -25.571 1.00 92.12 187 ASN A C 1
ATOM 1452 O O . ASN A 1 187 ? 12.136 11.006 -26.240 1.00 92.12 187 ASN A O 1
ATOM 1456 N N . GLY A 1 188 ? 10.137 10.190 -25.649 1.00 94.75 188 GLY A N 1
ATOM 1457 C CA . GLY A 1 188 ? 10.232 8.975 -26.468 1.00 94.75 188 GLY A CA 1
ATOM 1458 C C . GLY A 1 188 ? 10.723 7.722 -25.728 1.00 94.75 188 GLY A C 1
ATOM 1459 O O . GLY A 1 188 ? 11.025 6.730 -26.392 1.00 94.75 188 GLY A O 1
ATOM 1460 N N . ALA A 1 189 ? 10.793 7.735 -24.389 1.00 95.44 189 ALA A N 1
ATOM 1461 C CA . ALA A 1 189 ? 11.252 6.603 -23.569 1.00 95.44 189 ALA A CA 1
ATOM 1462 C C . ALA A 1 189 ? 10.436 5.318 -23.788 1.00 95.44 189 ALA A C 1
ATOM 1464 O O . ALA A 1 189 ? 10.956 4.214 -23.643 1.00 95.44 189 ALA A O 1
ATOM 1465 N N . THR A 1 190 ? 9.162 5.451 -24.164 1.00 97.19 190 THR A N 1
ATOM 1466 C CA . THR A 1 190 ? 8.231 4.329 -24.358 1.00 97.19 190 THR A CA 1
ATOM 1467 C C . THR A 1 190 ? 7.848 4.135 -25.825 1.00 97.19 190 THR A C 1
ATOM 1469 O O . THR A 1 190 ? 6.810 3.543 -26.148 1.00 97.19 190 THR A O 1
ATOM 1472 N N . ARG A 1 191 ? 8.668 4.646 -26.753 1.00 97.56 191 ARG A N 1
ATOM 1473 C CA . ARG A 1 191 ? 8.374 4.609 -28.189 1.00 97.56 191 ARG A CA 1
ATOM 1474 C C . ARG A 1 191 ? 8.121 3.184 -28.673 1.00 97.56 191 ARG A C 1
ATOM 1476 O O . ARG A 1 191 ? 8.921 2.284 -28.447 1.00 97.56 191 ARG A O 1
ATOM 1483 N N . GLY A 1 192 ? 7.005 2.998 -29.378 1.00 96.19 192 GLY A N 1
ATOM 1484 C CA . GLY A 1 192 ? 6.592 1.710 -29.940 1.00 96.19 192 GLY A CA 1
ATOM 1485 C C . GLY A 1 192 ? 6.078 0.697 -28.911 1.00 96.19 192 GLY A C 1
ATOM 1486 O O . GLY A 1 192 ? 5.502 -0.313 -29.310 1.00 96.19 192 GLY A O 1
ATOM 1487 N N . LEU A 1 193 ? 6.209 0.953 -27.601 1.00 97.75 193 LEU A N 1
ATOM 1488 C CA . LEU A 1 193 ? 5.744 0.013 -26.578 1.00 97.75 193 LEU A CA 1
ATOM 1489 C C . LEU A 1 193 ? 4.226 -0.153 -26.613 1.00 97.75 193 LEU A C 1
ATOM 1491 O O . LEU A 1 193 ? 3.746 -1.274 -26.491 1.00 97.75 193 LEU A O 1
ATOM 1495 N N . ARG A 1 194 ? 3.464 0.932 -26.809 1.00 96.88 194 ARG A N 1
ATOM 1496 C CA . ARG A 1 194 ? 1.993 0.875 -26.834 1.00 96.88 194 ARG A CA 1
ATOM 1497 C C . ARG A 1 194 ? 1.461 -0.007 -27.962 1.00 96.88 194 ARG A C 1
ATOM 1499 O O . ARG A 1 194 ? 0.551 -0.793 -27.722 1.00 96.88 194 ARG A O 1
ATOM 1506 N N . ASP A 1 195 ? 2.035 0.102 -29.155 1.00 96.62 195 ASP A N 1
ATOM 1507 C CA . ASP A 1 195 ? 1.604 -0.681 -30.319 1.00 96.62 195 ASP A CA 1
ATOM 1508 C C . ASP A 1 195 ? 1.896 -2.173 -30.122 1.00 96.62 195 ASP A C 1
ATOM 1510 O O . ASP A 1 195 ? 1.122 -3.037 -30.528 1.00 96.62 195 ASP A O 1
ATOM 1514 N N . ARG A 1 196 ? 3.015 -2.479 -29.456 1.00 97.19 196 ARG A N 1
ATOM 1515 C CA . ARG A 1 196 ? 3.465 -3.848 -29.190 1.00 97.19 196 ARG A CA 1
ATOM 1516 C C . ARG A 1 196 ? 2.806 -4.486 -27.967 1.00 97.19 196 ARG A C 1
ATOM 1518 O O . ARG A 1 196 ? 2.622 -5.701 -27.939 1.00 97.19 196 ARG A O 1
ATOM 1525 N N . PHE A 1 197 ? 2.487 -3.688 -26.951 1.00 97.69 197 PHE A N 1
ATOM 1526 C CA . PHE A 1 197 ? 2.011 -4.129 -25.639 1.00 97.69 197 PHE A CA 1
ATOM 1527 C C . PHE A 1 197 ? 0.816 -3.279 -25.162 1.00 97.69 197 PHE A C 1
ATOM 1529 O O . PHE A 1 197 ? 0.900 -2.620 -24.120 1.00 97.69 197 PHE A O 1
ATOM 1536 N N . PRO A 1 198 ? -0.316 -3.288 -25.891 1.00 96.06 198 PRO A N 1
ATOM 1537 C CA . PRO A 1 198 ? -1.436 -2.375 -25.646 1.00 96.06 198 PRO A CA 1
ATOM 1538 C C . PRO A 1 198 ? -2.016 -2.476 -24.231 1.00 96.06 198 PRO A C 1
ATOM 1540 O O . PRO A 1 198 ? -2.374 -1.463 -23.642 1.00 96.06 198 PRO A O 1
ATOM 1543 N N . GLU A 1 199 ? -2.028 -3.662 -23.631 1.00 96.75 199 GLU A N 1
ATOM 1544 C CA . GLU A 1 199 ? -2.583 -3.869 -22.284 1.00 96.75 199 GLU A CA 1
ATOM 1545 C C . GLU A 1 199 ? -1.572 -3.618 -21.151 1.00 96.75 199 GLU A C 1
ATOM 1547 O O . GLU A 1 199 ? -1.908 -3.756 -19.979 1.00 96.75 199 GLU A O 1
ATOM 1552 N N . ARG A 1 200 ? -0.317 -3.273 -21.477 1.00 97.50 200 ARG A N 1
ATOM 1553 C CA . ARG A 1 200 ? 0.769 -3.093 -20.492 1.00 97.50 200 ARG A CA 1
ATOM 1554 C C . ARG A 1 200 ? 1.421 -1.714 -20.529 1.00 97.50 200 ARG A C 1
ATOM 1556 O O . ARG A 1 200 ? 2.351 -1.478 -19.769 1.00 97.50 200 ARG A O 1
ATOM 1563 N N . VAL A 1 201 ? 0.947 -0.815 -21.391 1.00 97.94 201 VAL A N 1
ATOM 1564 C CA . VAL A 1 201 ? 1.371 0.592 -21.443 1.00 97.94 201 VAL A CA 1
ATOM 1565 C C . VAL A 1 201 ? 0.153 1.461 -21.172 1.00 97.94 201 VAL A C 1
ATOM 1567 O O . VAL A 1 201 ? -0.703 1.651 -22.046 1.00 97.94 201 VAL A O 1
ATOM 1570 N N . LEU A 1 202 ? 0.061 1.931 -19.932 1.00 97.06 202 LEU A N 1
ATOM 1571 C CA . LEU A 1 202 ? -1.132 2.515 -19.338 1.00 97.06 202 LEU A CA 1
ATOM 1572 C C . LEU A 1 202 ? -0.969 4.031 -19.215 1.00 97.06 202 LEU A C 1
ATOM 1574 O O . LEU A 1 202 ? -0.126 4.524 -18.473 1.00 97.06 202 LEU A O 1
ATOM 1578 N N . GLY A 1 203 ? -1.795 4.777 -19.942 1.00 97.19 203 GLY A N 1
ATOM 1579 C CA . GLY A 1 203 ? -1.904 6.217 -19.745 1.00 97.19 203 GLY A CA 1
ATOM 1580 C C . GLY A 1 203 ? -2.573 6.558 -18.429 1.00 97.19 203 GLY A C 1
ATOM 1581 O O . GLY A 1 203 ? -3.633 6.009 -18.127 1.00 97.19 203 GLY A O 1
ATOM 1582 N N . THR A 1 204 ? -1.994 7.492 -17.688 1.00 97.50 204 THR A N 1
ATOM 1583 C CA . THR A 1 204 ? -2.556 7.973 -16.426 1.00 97.50 204 THR A CA 1
ATOM 1584 C C . THR A 1 204 ? -3.167 9.368 -16.591 1.00 97.50 204 THR A C 1
ATOM 1586 O O . THR A 1 204 ? -2.799 10.103 -17.511 1.00 97.50 204 THR A O 1
ATOM 1589 N N . PRO A 1 205 ? -4.115 9.761 -15.721 1.00 96.62 205 PRO A N 1
ATOM 1590 C CA . PRO A 1 205 ? -4.457 11.168 -15.523 1.00 96.62 205 PRO A CA 1
ATOM 1591 C C . PRO A 1 205 ? -3.259 11.960 -14.977 1.00 96.62 205 PRO A C 1
ATOM 1593 O O . PRO A 1 205 ? -2.320 11.359 -14.454 1.00 96.62 205 PRO A O 1
ATOM 1596 N N . ILE A 1 206 ? -3.356 13.294 -15.020 1.00 96.50 206 ILE A N 1
ATOM 1597 C CA . ILE A 1 206 ? -2.406 14.225 -14.385 1.00 96.50 206 ILE A CA 1
ATOM 1598 C C . ILE A 1 206 ? -2.559 14.125 -12.860 1.00 96.50 206 ILE A C 1
ATOM 1600 O O . ILE A 1 206 ? -3.365 14.833 -12.249 1.00 96.50 206 ILE A O 1
ATOM 1604 N N . SER A 1 207 ? -1.919 13.115 -12.270 1.00 97.00 207 SER A N 1
ATOM 1605 C CA . SER A 1 207 ? -2.064 12.738 -10.861 1.00 97.00 207 SER A CA 1
ATOM 1606 C C . SER A 1 207 ? -0.926 11.816 -10.413 1.00 97.00 207 SER A C 1
ATOM 1608 O O . SER A 1 207 ? -1.121 10.640 -10.091 1.00 97.00 207 SER A O 1
ATOM 1610 N N . GLU A 1 208 ? 0.278 12.368 -10.378 1.00 97.81 208 GLU A N 1
ATOM 1611 C CA . GLU A 1 208 ? 1.539 11.701 -10.061 1.00 97.81 208 GLU A CA 1
ATOM 1612 C C . GLU A 1 208 ? 1.472 10.911 -8.763 1.00 97.81 208 GLU A C 1
ATOM 1614 O O . GLU A 1 208 ? 1.778 9.720 -8.728 1.00 97.81 208 GLU A O 1
ATOM 1619 N N . ASN A 1 209 ? 0.972 11.536 -7.698 1.00 97.62 209 ASN A N 1
ATOM 1620 C CA . ASN A 1 209 ? 0.851 10.869 -6.408 1.00 97.62 209 ASN A CA 1
ATOM 1621 C C . ASN A 1 209 ? -0.074 9.637 -6.464 1.00 97.62 209 ASN A C 1
ATOM 1623 O O . ASN A 1 209 ? 0.161 8.655 -5.763 1.00 97.62 209 ASN A O 1
ATOM 1627 N N . ALA A 1 210 ? -1.120 9.662 -7.297 1.00 97.75 210 ALA A N 1
ATOM 1628 C CA . ALA A 1 210 ? -2.063 8.554 -7.401 1.00 97.75 210 ALA A CA 1
ATOM 1629 C C . ALA A 1 210 ? -1.479 7.376 -8.189 1.00 97.75 210 ALA A C 1
ATOM 1631 O O . ALA A 1 210 ? -1.525 6.243 -7.706 1.00 97.75 210 ALA A O 1
ATOM 1632 N N . PHE A 1 211 ? -0.915 7.615 -9.380 1.00 97.69 211 PHE A N 1
ATOM 1633 C CA . PHE A 1 211 ? -0.390 6.513 -10.192 1.00 97.69 211 PHE A CA 1
ATOM 1634 C C . PHE A 1 211 ? 0.930 5.953 -9.654 1.00 97.69 211 PHE A C 1
ATOM 1636 O O . PHE A 1 211 ? 1.153 4.748 -9.753 1.00 97.69 211 PHE A O 1
ATOM 1643 N N . VAL A 1 212 ? 1.761 6.773 -9.001 1.00 98.25 212 VAL A N 1
ATOM 1644 C CA . VAL A 1 212 ? 2.949 6.278 -8.290 1.00 98.25 212 VAL A CA 1
ATOM 1645 C C . VAL A 1 212 ? 2.526 5.407 -7.109 1.00 98.25 212 VAL A C 1
ATOM 1647 O O . VAL A 1 212 ? 3.089 4.334 -6.917 1.00 98.25 212 VAL A O 1
ATOM 1650 N N . GLY A 1 213 ? 1.495 5.808 -6.355 1.00 97.81 213 GLY A N 1
ATOM 1651 C CA . GLY A 1 213 ? 0.946 4.990 -5.269 1.00 97.81 213 GLY A CA 1
ATOM 1652 C C . GLY A 1 213 ? 0.343 3.670 -5.757 1.00 97.81 213 GLY A C 1
ATOM 1653 O O . GLY A 1 213 ? 0.565 2.627 -5.140 1.00 97.81 213 GLY A O 1
ATOM 1654 N N . LEU A 1 214 ? -0.353 3.685 -6.901 1.00 97.81 214 LEU A N 1
ATOM 1655 C CA . LEU A 1 214 ? -0.805 2.465 -7.574 1.00 97.81 214 LEU A CA 1
ATOM 1656 C C . LEU A 1 214 ? 0.385 1.566 -7.937 1.00 97.81 214 LEU A C 1
ATOM 1658 O O . LEU A 1 214 ? 0.359 0.378 -7.619 1.00 97.81 214 LEU A O 1
ATOM 1662 N N . GLY A 1 215 ? 1.440 2.133 -8.528 1.00 97.69 215 GLY A N 1
ATOM 1663 C CA . GLY A 1 215 ? 2.698 1.436 -8.789 1.00 97.69 215 GLY A CA 1
ATOM 1664 C C . GLY A 1 215 ? 3.296 0.823 -7.523 1.00 97.69 215 GLY A C 1
ATOM 1665 O O . GLY A 1 215 ? 3.593 -0.366 -7.495 1.00 97.69 215 GLY A O 1
ATOM 1666 N N . GLY A 1 216 ? 3.392 1.587 -6.436 1.00 97.31 216 GLY A N 1
ATOM 1667 C CA . GLY A 1 216 ? 3.870 1.087 -5.147 1.00 97.31 216 GLY A CA 1
ATOM 1668 C C . GLY A 1 216 ? 3.068 -0.117 -4.645 1.00 97.31 216 GLY A C 1
ATOM 1669 O O . GLY A 1 216 ? 3.650 -1.120 -4.235 1.00 97.31 216 GLY A O 1
ATOM 1670 N N . GLY A 1 217 ? 1.737 -0.059 -4.750 1.00 96.50 217 GLY A N 1
ATOM 1671 C CA . GLY A 1 217 ? 0.856 -1.179 -4.412 1.00 96.50 217 GLY A CA 1
ATOM 1672 C C . GLY A 1 217 ? 1.056 -2.401 -5.314 1.00 96.50 217 GLY A C 1
ATOM 1673 O O . GLY A 1 217 ? 1.106 -3.524 -4.819 1.00 96.50 217 GLY A O 1
ATOM 1674 N N . MET A 1 218 ? 1.224 -2.198 -6.624 1.00 97.00 218 MET A N 1
ATOM 1675 C CA . MET A 1 218 ? 1.496 -3.278 -7.582 1.00 97.00 218 MET A CA 1
ATOM 1676 C C . MET A 1 218 ? 2.849 -3.951 -7.331 1.00 97.00 218 MET A C 1
ATOM 1678 O O . MET A 1 218 ? 2.943 -5.175 -7.399 1.00 97.00 218 MET A O 1
ATOM 1682 N N . ALA A 1 219 ? 3.875 -3.165 -7.002 1.00 96.25 219 ALA A N 1
ATOM 1683 C CA . ALA A 1 219 ? 5.186 -3.681 -6.631 1.00 96.25 219 ALA A CA 1
ATOM 1684 C C . ALA A 1 219 ? 5.117 -4.482 -5.319 1.00 96.25 219 ALA A C 1
ATOM 1686 O O . ALA A 1 219 ? 5.689 -5.566 -5.227 1.00 96.25 219 ALA A O 1
ATOM 1687 N N . MET A 1 220 ? 4.374 -3.996 -4.319 1.00 95.44 220 MET A N 1
ATOM 1688 C CA . MET A 1 220 ? 4.176 -4.710 -3.051 1.00 95.44 220 MET A CA 1
ATOM 1689 C C . MET A 1 220 ? 3.433 -6.039 -3.234 1.00 95.44 220 MET A C 1
ATOM 1691 O O . MET A 1 220 ? 3.771 -7.031 -2.596 1.00 95.44 220 MET A O 1
ATOM 1695 N N . ASP A 1 221 ? 2.437 -6.062 -4.118 1.00 95.06 221 ASP A N 1
ATOM 1696 C CA . ASP A 1 221 ? 1.677 -7.260 -4.477 1.00 95.06 221 ASP A CA 1
ATOM 1697 C C . ASP A 1 221 ? 2.524 -8.315 -5.218 1.00 95.06 221 ASP A C 1
ATOM 1699 O O . ASP A 1 221 ? 2.248 -9.512 -5.130 1.00 95.06 221 ASP A O 1
ATOM 1703 N N . GLY A 1 222 ? 3.574 -7.891 -5.926 1.00 93.12 222 GLY A N 1
ATOM 1704 C CA . GLY A 1 222 ? 4.593 -8.770 -6.505 1.00 93.12 222 GLY A CA 1
ATOM 1705 C C . GLY A 1 222 ? 4.195 -9.494 -7.796 1.00 93.12 222 GLY A C 1
ATOM 1706 O O . GLY A 1 222 ? 5.054 -10.112 -8.426 1.00 93.12 222 GLY A O 1
ATOM 1707 N N . ARG A 1 223 ? 2.932 -9.406 -8.249 1.00 94.94 223 ARG A N 1
ATOM 1708 C CA . ARG A 1 223 ? 2.512 -9.973 -9.550 1.00 94.94 223 ARG A CA 1
ATOM 1709 C C . ARG A 1 223 ? 3.047 -9.182 -10.743 1.00 94.94 223 ARG A C 1
ATOM 1711 O O . ARG A 1 223 ? 3.191 -9.744 -11.829 1.00 94.94 223 ARG A O 1
ATOM 1718 N N . PHE A 1 224 ? 3.323 -7.895 -10.550 1.00 96.50 224 PHE A N 1
ATOM 1719 C CA . PHE A 1 224 ? 3.781 -6.987 -11.594 1.00 96.50 224 PHE A CA 1
ATOM 1720 C C . PHE A 1 224 ? 5.024 -6.211 -11.158 1.00 96.50 224 PHE A C 1
ATOM 1722 O O . PHE A 1 224 ? 5.248 -5.980 -9.972 1.00 96.50 224 PHE A O 1
ATOM 1729 N N . LYS A 1 225 ? 5.803 -5.778 -12.149 1.00 97.69 225 LYS A N 1
ATOM 1730 C CA . LYS A 1 225 ? 6.954 -4.882 -12.007 1.00 97.69 225 LYS A CA 1
ATOM 1731 C C . LYS A 1 225 ? 6.612 -3.557 -12.687 1.00 97.69 225 LYS A C 1
ATOM 1733 O O . LYS A 1 225 ? 6.797 -3.436 -13.903 1.00 97.69 225 LYS A O 1
ATOM 1738 N N . PRO A 1 226 ? 6.001 -2.612 -11.961 1.00 98.19 226 PRO A N 1
ATOM 1739 C CA . PRO A 1 226 ? 5.628 -1.328 -12.526 1.00 98.19 226 PRO A CA 1
ATOM 1740 C C . PRO A 1 226 ? 6.863 -0.485 -12.847 1.00 98.19 226 PRO A C 1
ATOM 1742 O O . PRO A 1 226 ? 7.788 -0.388 -12.044 1.00 98.19 226 PRO A O 1
ATOM 1745 N N . VAL A 1 227 ? 6.827 0.140 -14.020 1.00 98.31 227 VAL A N 1
ATOM 1746 C CA . VAL A 1 227 ? 7.750 1.188 -14.452 1.00 98.31 227 VAL A CA 1
ATOM 1747 C C . VAL A 1 227 ? 6.960 2.484 -14.545 1.00 98.31 227 VAL A C 1
ATOM 1749 O O . VAL A 1 227 ? 6.011 2.575 -15.332 1.00 98.31 227 VAL A O 1
ATOM 1752 N N . ILE A 1 228 ? 7.329 3.458 -13.724 1.00 97.88 228 ILE A N 1
ATOM 1753 C CA . ILE A 1 228 ? 6.685 4.759 -13.654 1.00 97.88 228 ILE A CA 1
ATOM 1754 C C . ILE A 1 228 ? 7.494 5.766 -14.465 1.00 97.88 228 ILE A C 1
ATOM 1756 O O . ILE A 1 228 ? 8.657 6.029 -14.174 1.00 97.88 228 ILE A O 1
ATOM 1760 N N . GLU A 1 229 ? 6.867 6.366 -15.472 1.00 96.94 229 GLU A N 1
ATOM 1761 C CA . GLU A 1 229 ? 7.463 7.479 -16.208 1.00 96.94 229 GLU A CA 1
ATOM 1762 C C . GLU A 1 229 ? 6.793 8.786 -15.784 1.00 96.94 229 GLU A C 1
ATOM 1764 O O . GLU A 1 229 ? 5.575 8.950 -15.882 1.00 96.94 229 GLU A O 1
ATOM 1769 N N . PHE A 1 230 ? 7.603 9.704 -15.261 1.00 96.31 230 PHE A N 1
ATOM 1770 C CA . PHE A 1 230 ? 7.195 11.086 -15.052 1.00 96.31 230 PHE A CA 1
ATOM 1771 C C . PHE A 1 230 ? 7.486 11.875 -16.321 1.00 96.31 230 PHE A C 1
ATOM 1773 O O . PHE A 1 230 ? 8.615 11.845 -16.810 1.00 96.31 230 PHE A O 1
ATOM 1780 N N . MET A 1 231 ? 6.512 12.664 -16.775 1.00 94.19 231 MET A N 1
ATOM 1781 C CA . MET A 1 231 ? 6.657 13.502 -17.967 1.00 94.19 231 MET A CA 1
ATOM 1782 C C . MET A 1 231 ? 7.901 14.407 -17.903 1.00 94.19 231 MET A C 1
ATOM 1784 O O . MET A 1 231 ? 8.638 14.549 -18.882 1.00 94.19 231 MET A O 1
ATOM 1788 N N . TYR A 1 232 ? 8.127 15.007 -16.733 1.00 93.06 232 TYR A N 1
ATOM 1789 C CA . TYR A 1 232 ? 9.334 15.744 -16.378 1.00 93.06 232 TYR A CA 1
ATOM 1790 C C . TYR A 1 232 ? 9.763 15.354 -14.959 1.00 93.06 232 TYR A C 1
ATOM 1792 O O . TYR A 1 232 ? 8.901 15.153 -14.100 1.00 93.06 232 TYR A O 1
ATOM 1800 N N . PRO A 1 233 ? 11.076 15.272 -14.677 1.00 91.56 233 PRO A N 1
ATOM 1801 C CA . PRO A 1 233 ? 11.575 14.814 -13.380 1.00 91.56 233 PRO A CA 1
ATOM 1802 C C . PRO A 1 233 ? 11.124 15.703 -12.213 1.00 91.56 233 PRO A C 1
ATOM 1804 O O . PRO A 1 233 ? 10.946 15.208 -11.104 1.00 91.56 233 PRO A O 1
ATOM 1807 N N . ASP A 1 234 ? 10.879 16.993 -12.448 1.00 94.25 234 ASP A N 1
ATOM 1808 C CA . ASP A 1 234 ? 10.388 17.932 -11.436 1.00 94.25 234 ASP A CA 1
ATOM 1809 C C . ASP A 1 234 ? 9.014 17.531 -10.866 1.00 94.25 234 ASP A C 1
ATOM 1811 O O . ASP A 1 234 ? 8.712 17.825 -9.708 1.00 94.25 234 ASP A O 1
ATOM 1815 N N . PHE A 1 235 ? 8.197 16.795 -11.628 1.00 95.06 235 PHE A N 1
ATOM 1816 C CA . PHE A 1 235 ? 6.898 16.302 -11.160 1.00 95.06 235 PHE A CA 1
ATOM 1817 C C . PHE A 1 235 ? 6.997 15.124 -10.187 1.00 95.06 235 PHE A C 1
ATOM 1819 O O . PHE A 1 235 ? 6.035 14.833 -9.476 1.00 95.06 235 PHE A O 1
ATOM 1826 N N . MET A 1 236 ? 8.181 14.524 -10.026 1.00 95.44 236 MET A N 1
ATOM 1827 C CA . MET A 1 236 ? 8.442 13.584 -8.933 1.00 95.44 236 MET A CA 1
ATOM 1828 C C . MET A 1 236 ? 8.107 14.200 -7.565 1.00 95.44 236 MET A C 1
ATOM 1830 O O . MET A 1 236 ? 7.643 13.496 -6.667 1.00 95.44 236 MET A O 1
ATOM 1834 N N . TRP A 1 237 ? 8.274 15.519 -7.401 1.00 96.69 237 TRP A N 1
ATOM 1835 C CA . TRP A 1 237 ? 7.933 16.211 -6.156 1.00 96.69 237 TRP A CA 1
ATOM 1836 C C . TRP A 1 237 ? 6.437 16.180 -5.830 1.00 96.69 237 TRP A C 1
ATOM 1838 O O . TRP A 1 237 ? 6.075 16.189 -4.654 1.00 96.69 237 TRP A O 1
ATOM 1848 N N . VAL A 1 238 ? 5.568 16.071 -6.837 1.00 97.31 238 VAL A N 1
ATOM 1849 C CA . VAL A 1 238 ? 4.120 15.900 -6.636 1.00 97.31 238 VAL A CA 1
ATOM 1850 C C . VAL A 1 238 ? 3.817 14.528 -6.019 1.00 97.31 238 VAL A C 1
ATOM 1852 O O . VAL A 1 238 ? 2.889 14.400 -5.222 1.00 97.31 238 VAL A O 1
ATOM 1855 N N . ALA A 1 239 ? 4.642 13.519 -6.312 1.00 97.56 239 ALA A N 1
ATOM 1856 C CA . ALA A 1 239 ? 4.557 12.170 -5.754 1.00 97.56 239 ALA A CA 1
ATOM 1857 C C . ALA A 1 239 ? 5.523 11.911 -4.581 1.00 97.56 239 ALA A C 1
ATOM 1859 O O . ALA A 1 239 ? 5.751 10.756 -4.212 1.00 97.56 239 ALA A O 1
ATOM 1860 N N . ALA A 1 240 ? 6.100 12.960 -3.985 1.00 96.62 240 ALA A N 1
ATOM 1861 C CA . ALA A 1 240 ? 7.169 12.836 -2.995 1.00 96.62 240 ALA A CA 1
ATOM 1862 C C . ALA A 1 240 ? 6.805 11.930 -1.806 1.00 96.62 240 ALA A C 1
ATOM 1864 O O . ALA A 1 240 ? 7.653 11.171 -1.338 1.00 96.62 240 ALA A O 1
ATOM 1865 N N . ASP A 1 241 ? 5.557 11.970 -1.326 1.00 96.62 241 ASP A N 1
ATOM 1866 C CA . ASP A 1 241 ? 5.143 11.098 -0.224 1.00 96.62 241 ASP A CA 1
ATOM 1867 C C . ASP A 1 241 ? 5.213 9.616 -0.618 1.00 96.62 241 ASP A C 1
ATOM 1869 O O . ASP A 1 241 ? 5.812 8.813 0.099 1.00 96.62 241 ASP A O 1
ATOM 1873 N N . GLN A 1 242 ? 4.695 9.262 -1.799 1.00 97.00 242 GLN A N 1
ATOM 1874 C CA . GLN A 1 242 ? 4.776 7.891 -2.299 1.00 97.00 242 GLN A CA 1
ATOM 1875 C C . GLN A 1 242 ? 6.221 7.454 -2.512 1.00 97.00 242 GLN A C 1
ATOM 1877 O O . GLN A 1 242 ? 6.604 6.393 -2.030 1.00 97.00 242 GLN A O 1
ATOM 1882 N N . VAL A 1 243 ? 7.039 8.271 -3.179 1.00 95.50 243 VAL A N 1
ATOM 1883 C CA . VAL A 1 243 ? 8.427 7.912 -3.505 1.00 95.50 243 VAL A CA 1
ATOM 1884 C C . VAL A 1 243 ? 9.268 7.752 -2.234 1.00 95.50 243 VAL A C 1
ATOM 1886 O O . VAL A 1 243 ? 9.907 6.717 -2.034 1.00 95.50 243 VAL A O 1
ATOM 1889 N N . PHE A 1 244 ? 9.256 8.751 -1.348 1.00 93.44 244 PHE A N 1
ATOM 1890 C CA . PHE A 1 244 ? 10.222 8.833 -0.248 1.00 93.44 244 PHE A CA 1
ATOM 1891 C C . PHE A 1 244 ? 9.717 8.264 1.079 1.00 93.44 244 PHE A C 1
ATOM 1893 O O . PHE A 1 244 ? 10.516 7.742 1.864 1.00 93.44 244 PHE A O 1
ATOM 1900 N N . ASN A 1 245 ? 8.419 8.379 1.373 1.00 94.31 245 ASN A N 1
ATOM 1901 C CA . ASN A 1 245 ? 7.872 7.957 2.665 1.00 94.31 245 ASN A CA 1
ATOM 1902 C C . ASN A 1 245 ? 7.191 6.596 2.617 1.00 94.31 245 ASN A C 1
ATOM 1904 O O . ASN A 1 245 ? 7.229 5.901 3.630 1.00 94.31 245 ASN A O 1
ATOM 1908 N N . GLN A 1 246 ? 6.624 6.210 1.472 1.00 94.56 246 GLN A N 1
ATOM 1909 C CA . GLN A 1 246 ? 5.972 4.911 1.311 1.00 94.56 246 GLN A CA 1
ATOM 1910 C C . GLN A 1 246 ? 6.909 3.904 0.629 1.00 94.56 246 GLN A C 1
ATOM 1912 O O . GLN A 1 246 ? 7.497 3.053 1.295 1.00 94.56 246 GLN A O 1
ATOM 1917 N N . ILE A 1 247 ? 7.107 4.020 -0.686 1.00 95.00 247 ILE A N 1
ATOM 1918 C CA . ILE A 1 247 ? 7.799 3.036 -1.533 1.00 95.00 247 ILE A CA 1
ATOM 1919 C C . ILE A 1 247 ? 9.242 2.824 -1.076 1.00 95.00 247 ILE A C 1
ATOM 1921 O O . ILE A 1 247 ? 9.627 1.689 -0.795 1.00 95.00 247 ILE A O 1
ATOM 1925 N N . GLY A 1 248 ? 10.018 3.902 -0.916 1.00 90.31 248 GLY A N 1
ATOM 1926 C CA . GLY A 1 248 ? 11.430 3.811 -0.528 1.00 90.31 248 GLY A CA 1
ATOM 1927 C C . GLY A 1 248 ? 11.677 3.164 0.842 1.00 90.31 248 GLY A C 1
ATOM 1928 O O . GLY A 1 248 ? 12.784 2.703 1.117 1.00 90.31 248 GLY A O 1
ATOM 1929 N N . LYS A 1 249 ? 10.656 3.096 1.708 1.00 89.50 249 LYS A N 1
ATOM 1930 C CA . LYS A 1 249 ? 10.758 2.528 3.064 1.00 89.50 249 LYS A CA 1
ATOM 1931 C C . LYS A 1 249 ? 10.002 1.215 3.228 1.00 89.50 249 LYS A C 1
ATOM 1933 O O . LYS A 1 249 ? 10.315 0.474 4.158 1.00 89.50 249 LYS A O 1
ATOM 1938 N N . ALA A 1 250 ? 9.055 0.904 2.341 1.00 91.00 250 ALA A N 1
ATOM 1939 C CA . ALA A 1 250 ? 8.127 -0.215 2.476 1.00 91.00 250 ALA A CA 1
ATOM 1940 C C . ALA A 1 250 ? 8.836 -1.545 2.767 1.00 91.00 250 ALA A C 1
ATOM 1942 O O . ALA A 1 250 ? 8.500 -2.215 3.743 1.00 91.00 250 ALA A O 1
ATOM 1943 N N . ARG A 1 251 ? 9.878 -1.884 1.994 1.00 87.12 251 ARG A N 1
ATOM 1944 C CA . ARG A 1 251 ? 10.658 -3.117 2.199 1.00 87.12 251 ARG A CA 1
ATOM 1945 C C . ARG A 1 251 ? 11.196 -3.233 3.629 1.00 87.12 251 ARG A C 1
ATOM 1947 O O . ARG A 1 251 ? 11.073 -4.287 4.239 1.00 87.12 251 ARG A O 1
ATOM 1954 N N . HIS A 1 252 ? 11.717 -2.147 4.197 1.00 86.31 252 HIS A N 1
ATOM 1955 C CA . HIS A 1 252 ? 12.253 -2.132 5.562 1.00 86.31 252 HIS A CA 1
ATOM 1956 C C . HIS A 1 252 ? 11.146 -2.087 6.626 1.00 86.31 252 HIS A C 1
ATOM 1958 O O . HIS A 1 252 ? 11.221 -2.805 7.620 1.00 86.31 252 HIS A O 1
ATOM 1964 N N . MET A 1 253 ? 10.095 -1.286 6.410 1.00 87.25 253 MET A N 1
ATOM 1965 C CA . MET A 1 253 ? 8.957 -1.157 7.334 1.00 87.25 253 MET A CA 1
ATOM 1966 C C . MET A 1 253 ? 8.241 -2.486 7.582 1.00 87.25 253 MET A C 1
ATOM 1968 O O . MET A 1 253 ? 7.746 -2.717 8.684 1.00 87.25 253 MET A O 1
ATOM 1972 N N . PHE A 1 254 ? 8.211 -3.359 6.575 1.00 86.00 254 PHE A N 1
ATOM 1973 C CA . PHE A 1 254 ? 7.589 -4.679 6.650 1.00 86.00 254 PHE A CA 1
ATOM 1974 C C . PHE A 1 254 ? 8.610 -5.821 6.780 1.00 86.00 254 PHE A C 1
ATOM 1976 O O . PHE A 1 254 ? 8.307 -6.960 6.433 1.00 86.00 254 PHE A O 1
ATOM 1983 N N . GLY A 1 255 ? 9.821 -5.534 7.278 1.00 82.81 255 GLY A N 1
ATOM 1984 C CA . GLY A 1 255 ? 10.809 -6.560 7.633 1.00 82.81 255 GLY A CA 1
ATOM 1985 C C . GLY A 1 255 ? 11.300 -7.414 6.459 1.00 82.81 255 GLY A C 1
ATOM 1986 O O . GLY A 1 255 ? 11.631 -8.578 6.654 1.00 82.81 255 GLY A O 1
ATOM 1987 N N . GLY A 1 256 ? 11.300 -6.868 5.241 1.00 84.00 256 GLY A N 1
ATOM 1988 C CA . GLY A 1 256 ? 11.772 -7.552 4.036 1.00 84.00 256 GLY A CA 1
ATOM 1989 C C . GLY A 1 256 ? 10.781 -8.534 3.423 1.00 84.00 256 GLY A C 1
ATOM 1990 O O . GLY A 1 256 ? 11.153 -9.247 2.501 1.00 84.00 256 GLY A O 1
ATOM 1991 N N . ALA A 1 257 ? 9.529 -8.573 3.890 1.00 84.88 257 ALA A N 1
ATOM 1992 C CA . ALA A 1 257 ? 8.524 -9.518 3.394 1.00 84.88 257 ALA A CA 1
ATOM 1993 C C . ALA A 1 257 ? 8.141 -9.318 1.911 1.00 84.88 257 ALA A C 1
ATOM 1995 O O . ALA A 1 257 ? 7.562 -10.217 1.304 1.00 84.88 257 ALA A O 1
ATOM 1996 N N . PHE A 1 258 ? 8.453 -8.152 1.333 1.00 86.81 258 PHE A N 1
ATOM 1997 C CA . PHE A 1 258 ? 8.153 -7.797 -0.055 1.00 86.81 258 PHE A CA 1
ATOM 1998 C C . PHE A 1 258 ? 9.388 -7.193 -0.731 1.00 86.81 258 PHE A C 1
ATOM 2000 O O . PHE A 1 258 ? 10.068 -6.353 -0.140 1.00 86.81 258 PHE A O 1
ATOM 2007 N N . GLU A 1 259 ? 9.647 -7.565 -1.986 1.00 85.06 259 GLU A N 1
ATOM 2008 C CA . GLU A 1 259 ? 10.824 -7.098 -2.741 1.00 85.06 259 GLU A CA 1
ATOM 2009 C C . GLU A 1 259 ? 10.684 -5.669 -3.288 1.00 85.06 259 GLU A C 1
ATOM 2011 O O . GLU A 1 259 ? 11.692 -5.018 -3.543 1.00 85.06 259 GLU A O 1
ATOM 2016 N N . MET A 1 260 ? 9.453 -5.162 -3.443 1.00 92.00 260 MET A N 1
ATOM 2017 C CA . MET A 1 260 ? 9.156 -3.827 -3.989 1.00 92.00 260 MET A CA 1
ATOM 2018 C C . MET A 1 260 ? 9.835 -3.521 -5.350 1.00 92.00 260 MET A C 1
ATOM 2020 O O . MET A 1 260 ? 10.520 -2.504 -5.470 1.00 92.00 260 MET A O 1
ATOM 2024 N N . PRO A 1 261 ? 9.657 -4.351 -6.402 1.00 91.75 261 PRO A N 1
ATOM 2025 C CA . PRO A 1 261 ? 10.270 -4.127 -7.711 1.00 91.75 261 PRO A CA 1
ATOM 2026 C C . PRO A 1 261 ? 9.558 -3.000 -8.478 1.00 91.75 261 PRO A C 1
ATOM 2028 O O . PRO A 1 261 ? 8.667 -3.256 -9.287 1.00 91.75 261 PRO A O 1
ATOM 2031 N N . LEU A 1 262 ? 9.950 -1.756 -8.219 1.00 94.69 262 LEU A N 1
ATOM 2032 C CA . LEU A 1 262 ? 9.460 -0.559 -8.901 1.00 94.69 262 LEU A CA 1
ATOM 2033 C C . LEU A 1 262 ? 10.626 0.166 -9.574 1.00 94.69 262 LEU A C 1
ATOM 2035 O O . LEU A 1 262 ? 11.701 0.278 -8.983 1.00 94.69 262 LEU A O 1
ATOM 2039 N N . VAL A 1 263 ? 10.400 0.637 -10.801 1.00 94.56 263 VAL A N 1
ATOM 2040 C CA . VAL A 1 263 ? 11.352 1.448 -11.576 1.00 94.56 263 VAL A CA 1
ATOM 2041 C C . VAL A 1 263 ? 10.749 2.812 -11.841 1.00 94.56 263 VAL A C 1
ATOM 2043 O O . VAL A 1 263 ? 9.575 2.839 -12.268 1.00 94.56 263 VAL A O 1
#

Sequence (263 aa):
MDPLAVHLAMQEALAHMRAGKGPAIVEADVYRYFHQNGPFPGSAFGYRSKEEEQKWRARDPINLLAARMQERKLISADDVAALRGRVAVAMKLACEQLLQADASGTPGKRSIRPELWPSPDFRDVGLRGDLSELQGLRAEEETSFSGKLESRKFIDVVADVMTRRMETDSSIVVMGEDVHRLKGGTNGATRGLRDRFPERVLGTPISENAFVGLGGGMAMDGRFKPVIEFMYPDFMWVAADQVFNQIGKARHMFGGAFEMPLV

Secondary structure (DSSP, 8-state):
--HHHHHHHHHHHHHHHHTT-------------B-SSSSSBGGGGTSS-HHHHHHHHTT-HHHHHHHHHHHTTSS-HHHHHHHHHHHHHHHHHHHHHHEEE-TT--TT-EEE-GGGSPPGGGGGTTSS--SGGGTTS----TTT--S------HHHHHHHHHHHHHHH-TTEEEEETTTTSTTTTTTSTTTTHHHH-TTTEEE--S-HHHHHHHHHHHHHH-S-EEEEE-SSGGGGGGGHIIIIIIIHHHHHHTTT-------

Foldseek 3Di:
DAVVVVVVVVVVQVVCVVVVVDHDDDDDDDDDQCDPDDDHGPCVVPPDPPVRSVVRVVVPNLVVVVVVCVVVVNADPVRSVVVVVVVVVVVVVVVVVQWDADPVPPPPDIDGDPVPDQDPVLQCPPVDDPCPVVPPPDDDDPVRDPDDDDDDDPLVVLQVVVVVCVVVDVQEAEEEAQCLHPQGAPSNNNHPVCVVPVPRYYHDDPQQLVVLQVLQVSQQVPSHQYEYDYSDPVCVVSNVCSPPVNQVCVCVVVSNPGPSRYD